Protein AF-A0A2B7GP22-F1 (afdb_monomer)

Radius of gyration: 18.18 Å; Cα contacts (8 Å, |Δi|>4): 235; chains: 1; bounding box: 37×43×52 Å

Mean predicted aligned error: 5.93 Å

Structure (mmCIF, N/CA/C/O backbone):
data_AF-A0A2B7GP22-F1
#
_entry.id   AF-A0A2B7GP22-F1
#
loop_
_atom_site.group_PDB
_atom_site.id
_atom_site.type_symbol
_atom_site.label_atom_id
_atom_site.label_alt_id
_atom_site.label_comp_id
_atom_site.label_asym_id
_atom_site.label_entity_id
_atom_site.label_seq_id
_atom_site.pdbx_PDB_ins_code
_atom_site.Cartn_x
_atom_site.Cartn_y
_atom_site.Cartn_z
_atom_site.occupancy
_atom_site.B_iso_or_equiv
_atom_site.auth_seq_id
_atom_site.auth_comp_id
_atom_site.auth_asym_id
_atom_site.auth_atom_id
_atom_site.pdbx_PDB_model_num
ATOM 1 N N . MET A 1 1 ? -5.262 -21.023 20.502 1.00 32.50 1 MET A N 1
ATOM 2 C CA . MET A 1 1 ? -3.948 -21.281 21.134 1.00 32.50 1 MET A CA 1
ATOM 3 C C . MET A 1 1 ? -2.898 -21.503 20.048 1.00 32.50 1 MET A C 1
ATOM 5 O O . MET A 1 1 ? -2.514 -22.637 19.798 1.00 32.50 1 MET A O 1
ATOM 9 N N . GLU A 1 2 ? -2.447 -20.426 19.395 1.00 38.78 2 GLU A N 1
ATOM 10 C CA . GLU A 1 2 ? -1.157 -20.427 18.692 1.00 38.78 2 GLU A CA 1
ATOM 11 C C . GLU A 1 2 ? -0.076 -20.079 19.721 1.00 38.78 2 GLU A C 1
ATOM 13 O O . GLU A 1 2 ? -0.208 -19.136 20.500 1.00 38.78 2 GLU A O 1
ATOM 18 N N . THR A 1 3 ? 0.947 -20.918 19.775 1.00 40.62 3 THR A N 1
ATOM 19 C CA . THR A 1 3 ? 2.102 -20.864 20.669 1.00 40.62 3 THR A CA 1
ATOM 20 C C . THR A 1 3 ? 2.803 -19.505 20.658 1.00 40.62 3 THR A C 1
ATOM 22 O O . THR A 1 3 ? 3.285 -19.052 19.622 1.00 40.62 3 THR A O 1
ATOM 25 N N . ALA A 1 4 ? 2.945 -18.906 21.842 1.00 54.50 4 ALA A N 1
ATOM 26 C CA . ALA A 1 4 ? 3.971 -17.911 22.120 1.00 54.50 4 ALA A CA 1
ATOM 27 C C . ALA A 1 4 ? 5.356 -18.515 21.819 1.00 54.50 4 ALA A C 1
ATOM 29 O O . ALA A 1 4 ? 5.717 -19.523 22.424 1.00 54.50 4 ALA A O 1
ATOM 30 N N . GLY A 1 5 ? 6.122 -17.936 20.886 1.00 43.75 5 GLY A N 1
ATOM 31 C CA . GLY A 1 5 ? 7.470 -18.448 20.606 1.00 43.75 5 GLY A CA 1
ATOM 32 C C . GLY A 1 5 ? 8.116 -18.040 19.285 1.00 43.75 5 GLY A C 1
ATOM 33 O O . GLY A 1 5 ? 8.615 -18.907 18.587 1.00 43.75 5 GLY A O 1
ATOM 34 N N . GLU A 1 6 ? 8.058 -16.755 18.932 1.00 39.38 6 GLU A N 1
ATOM 35 C CA . GLU A 1 6 ? 9.077 -15.956 18.218 1.00 39.38 6 GLU A CA 1
ATOM 36 C C . GLU A 1 6 ? 8.359 -14.767 17.560 1.00 39.38 6 GLU A C 1
ATOM 38 O O . GLU A 1 6 ? 7.397 -14.976 16.815 1.00 39.38 6 GLU A O 1
ATOM 43 N N . PRO A 1 7 ? 8.783 -13.510 17.796 1.00 52.75 7 PRO A N 1
ATOM 44 C CA . PRO A 1 7 ? 8.255 -12.400 17.020 1.00 52.75 7 PRO A CA 1
ATOM 45 C C . PRO A 1 7 ? 8.548 -12.675 15.542 1.00 52.75 7 PRO A C 1
ATOM 47 O O . PRO A 1 7 ? 9.687 -12.968 15.171 1.00 52.75 7 PRO A O 1
ATOM 50 N N . ALA A 1 8 ? 7.522 -12.595 14.692 1.00 58.38 8 ALA A N 1
ATOM 51 C CA . ALA A 1 8 ? 7.704 -12.634 13.249 1.00 58.38 8 ALA A CA 1
ATOM 52 C C . ALA A 1 8 ? 8.542 -11.411 12.847 1.00 58.38 8 ALA A C 1
ATOM 54 O O . ALA A 1 8 ? 8.014 -10.326 12.627 1.00 58.38 8 ALA A O 1
ATOM 55 N N . LYS A 1 9 ? 9.868 -11.565 12.831 1.00 67.69 9 LYS A N 1
ATOM 56 C CA . LYS A 1 9 ? 10.784 -10.486 12.480 1.00 67.69 9 LYS A CA 1
ATOM 57 C C . LYS A 1 9 ? 10.683 -10.252 10.976 1.00 67.69 9 LYS A C 1
ATOM 59 O O . LYS A 1 9 ? 10.950 -11.169 10.198 1.00 67.69 9 LYS A O 1
ATOM 64 N N . ALA A 1 10 ? 10.273 -9.045 10.595 1.00 75.88 10 ALA A N 1
ATOM 65 C CA . ALA A 1 10 ? 10.324 -8.608 9.212 1.00 75.88 10 ALA A CA 1
ATOM 66 C C . ALA A 1 10 ? 11.776 -8.585 8.716 1.00 75.88 10 ALA A C 1
ATOM 68 O O . ALA A 1 10 ? 12.697 -8.317 9.492 1.00 75.88 10 ALA A O 1
ATOM 69 N N . LEU A 1 11 ? 11.976 -8.858 7.427 1.00 79.69 11 LEU A N 1
ATOM 70 C CA . LEU A 1 11 ? 13.290 -8.707 6.805 1.00 79.69 11 LEU A CA 1
ATOM 71 C C . LEU A 1 11 ? 13.694 -7.234 6.804 1.00 79.69 11 LEU A C 1
ATOM 73 O O . LEU A 1 11 ? 12.898 -6.363 6.416 1.00 79.69 11 LEU A O 1
ATOM 77 N N . ASP A 1 12 ? 14.933 -6.959 7.209 1.00 81.56 12 ASP A N 1
ATOM 78 C CA . ASP A 1 12 ? 15.462 -5.607 7.116 1.00 81.56 12 ASP A CA 1
ATOM 79 C C . ASP A 1 12 ? 15.803 -5.243 5.661 1.00 81.56 12 ASP A C 1
ATOM 81 O O . ASP A 1 12 ? 15.671 -6.038 4.726 1.00 81.56 12 ASP A O 1
ATOM 85 N N . ARG A 1 13 ? 16.182 -3.983 5.433 1.00 82.69 13 ARG A N 1
ATOM 86 C CA . ARG A 1 13 ? 16.449 -3.492 4.076 1.00 82.69 13 ARG A CA 1
ATOM 87 C C . ARG A 1 13 ? 17.606 -4.237 3.402 1.00 82.69 13 ARG A C 1
ATOM 89 O O . ARG A 1 13 ? 17.555 -4.415 2.188 1.00 82.69 13 ARG A O 1
ATOM 96 N N . VAL A 1 14 ? 18.639 -4.618 4.150 1.00 85.69 14 VAL A N 1
ATOM 97 C CA . VAL A 1 14 ? 19.828 -5.281 3.598 1.00 85.69 14 VAL A CA 1
ATOM 98 C C . VAL A 1 14 ? 19.464 -6.697 3.172 1.00 85.69 14 VAL A C 1
ATOM 100 O O . VAL A 1 14 ? 19.739 -7.069 2.031 1.00 85.69 14 VAL A O 1
ATOM 103 N N . ASP A 1 15 ? 18.746 -7.425 4.029 1.00 85.25 15 ASP A N 1
ATOM 104 C CA . ASP A 1 15 ? 18.232 -8.762 3.718 1.00 85.25 15 ASP A CA 1
ATOM 105 C C . ASP A 1 15 ? 17.357 -8.744 2.455 1.00 85.25 15 ASP A C 1
ATOM 107 O O . ASP A 1 15 ? 17.487 -9.594 1.570 1.00 85.25 15 ASP A O 1
ATOM 111 N N . ARG A 1 16 ? 16.479 -7.739 2.332 1.00 86.19 16 ARG A N 1
ATOM 112 C CA . ARG A 1 16 ? 15.613 -7.594 1.154 1.00 86.19 16 ARG A CA 1
ATOM 113 C C . ARG A 1 16 ? 16.385 -7.282 -0.116 1.00 86.19 16 ARG A C 1
ATOM 115 O O . ARG A 1 16 ? 16.051 -7.843 -1.152 1.00 86.19 16 ARG A O 1
ATOM 122 N N . LEU A 1 17 ? 17.391 -6.410 -0.060 1.00 90.25 17 LEU A N 1
ATOM 123 C CA . LEU A 1 17 ? 18.205 -6.094 -1.236 1.00 90.25 17 LEU A CA 1
ATOM 124 C C . LEU A 1 17 ? 18.990 -7.316 -1.723 1.00 90.25 17 LEU A C 1
ATOM 126 O O . LEU A 1 17 ? 19.096 -7.507 -2.932 1.00 90.25 17 LEU A O 1
ATOM 130 N N . ALA A 1 18 ? 19.475 -8.164 -0.811 1.00 88.88 18 ALA A N 1
ATOM 131 C CA . ALA A 1 18 ? 20.116 -9.426 -1.176 1.00 88.88 18 ALA A CA 1
ATOM 132 C C . ALA A 1 18 ? 19.134 -10.366 -1.898 1.00 88.88 18 ALA A C 1
ATOM 134 O O . ALA A 1 18 ? 19.399 -10.796 -3.019 1.00 88.88 18 ALA A O 1
ATOM 135 N N . LEU A 1 19 ? 17.950 -10.599 -1.316 1.00 89.44 19 LEU A N 1
ATOM 136 C CA . LEU A 1 19 ? 16.917 -11.429 -1.948 1.00 89.44 19 LEU A CA 1
ATOM 137 C C . LEU A 1 19 ? 16.423 -10.855 -3.277 1.00 89.44 19 LEU A C 1
ATOM 139 O O . LEU A 1 19 ? 16.115 -11.614 -4.192 1.00 89.44 19 LEU A O 1
ATOM 143 N N . LEU A 1 20 ? 16.325 -9.529 -3.381 1.00 91.25 20 LEU A N 1
ATOM 144 C CA . LEU A 1 20 ? 15.957 -8.844 -4.613 1.00 91.25 20 LEU A CA 1
ATOM 145 C C . LEU A 1 20 ? 17.020 -9.060 -5.693 1.00 91.25 20 LEU A C 1
ATOM 147 O O . LEU A 1 20 ? 16.657 -9.364 -6.825 1.00 91.25 20 LEU A O 1
ATOM 151 N N . GLY A 1 21 ? 18.307 -8.985 -5.345 1.00 90.56 21 GLY A N 1
ATOM 152 C CA . GLY A 1 21 ? 19.405 -9.340 -6.247 1.00 90.56 21 GLY A CA 1
ATOM 153 C C . GLY A 1 21 ? 19.267 -10.766 -6.784 1.00 90.56 21 GLY A C 1
ATOM 154 O O . GLY A 1 21 ? 19.316 -10.973 -7.993 1.00 90.56 21 GLY A O 1
ATOM 155 N N . ASP A 1 22 ? 18.964 -11.730 -5.913 1.00 91.06 22 ASP A N 1
ATOM 156 C CA . ASP A 1 22 ? 18.725 -13.125 -6.313 1.00 91.06 22 ASP A CA 1
ATOM 157 C C . ASP A 1 22 ? 17.448 -13.312 -7.154 1.00 91.06 22 ASP A C 1
ATOM 159 O O . ASP A 1 22 ? 17.278 -14.332 -7.825 1.00 91.06 22 ASP A O 1
ATOM 163 N N . ILE A 1 23 ? 16.451 -12.430 -7.029 1.00 91.94 23 ILE A N 1
ATOM 164 C CA . ILE A 1 23 ? 15.239 -12.466 -7.867 1.00 91.94 23 ILE A CA 1
ATOM 165 C C . ILE A 1 23 ? 15.586 -11.933 -9.254 1.00 91.94 23 ILE A C 1
ATOM 167 O O . ILE A 1 23 ? 15.286 -12.584 -10.251 1.00 91.94 23 ILE A O 1
ATOM 171 N N . LEU A 1 24 ? 16.236 -10.774 -9.302 1.00 93.50 24 LEU A N 1
ATOM 172 C CA . LEU A 1 24 ? 16.529 -10.052 -10.534 1.00 93.50 24 LEU A CA 1
ATOM 173 C C . LEU A 1 24 ? 17.685 -10.667 -11.332 1.00 93.50 24 LEU A C 1
ATOM 175 O O . LEU A 1 24 ? 17.782 -10.420 -12.524 1.00 93.50 24 LEU A O 1
ATOM 179 N N . GLY A 1 25 ? 18.541 -11.478 -10.705 1.00 91.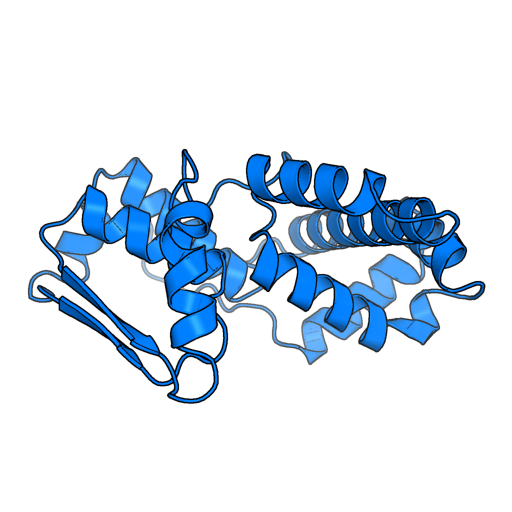00 25 GLY A N 1
ATOM 180 C CA . GLY A 1 25 ? 19.619 -12.205 -11.384 1.00 91.00 25 GLY A CA 1
ATOM 181 C C . GLY A 1 25 ? 19.176 -13.475 -12.122 1.00 91.00 25 GLY A C 1
ATOM 182 O O . GLY A 1 25 ? 20.010 -14.145 -12.725 1.00 91.00 25 GLY A O 1
ATOM 183 N N . GLY A 1 26 ? 17.894 -13.848 -12.051 1.00 89.81 26 GLY A N 1
ATOM 184 C CA . GLY A 1 26 ? 17.332 -14.971 -12.805 1.00 89.81 26 GLY A CA 1
ATOM 185 C C . GLY A 1 26 ? 16.422 -14.509 -13.942 1.00 89.81 26 GLY A C 1
ATOM 186 O O . GLY A 1 26 ? 15.865 -13.417 -13.885 1.00 89.81 26 GLY A O 1
ATOM 187 N N . GLU A 1 27 ? 16.184 -15.370 -14.930 1.00 89.69 27 GLU A N 1
ATOM 188 C CA . GLU A 1 27 ? 15.170 -15.125 -15.966 1.00 89.69 27 GLU A CA 1
ATOM 189 C C . GLU A 1 27 ? 13.772 -15.441 -15.417 1.00 89.69 27 GLU A C 1
ATOM 191 O O . GLU A 1 27 ? 13.455 -16.588 -15.088 1.00 89.69 27 GLU A O 1
ATOM 196 N N . ASN A 1 28 ? 12.956 -14.403 -15.237 1.00 92.50 28 ASN A N 1
ATOM 197 C CA . ASN A 1 28 ? 11.582 -14.489 -14.751 1.00 92.50 28 ASN A CA 1
ATOM 198 C C . ASN A 1 28 ? 10.798 -13.214 -15.100 1.00 92.50 28 ASN A C 1
ATOM 200 O O . ASN A 1 28 ? 11.380 -12.210 -15.501 1.00 92.50 28 ASN A O 1
ATOM 204 N N . GLU A 1 29 ? 9.484 -13.251 -14.860 1.00 92.12 29 GLU A N 1
ATOM 205 C CA . GLU A 1 29 ? 8.546 -12.151 -15.127 1.00 92.12 29 GLU A CA 1
ATOM 206 C C . GLU A 1 29 ? 9.026 -10.795 -14.576 1.00 92.12 29 GLU A C 1
ATOM 208 O O . GLU A 1 29 ? 8.964 -9.792 -15.278 1.00 92.12 29 GLU A O 1
ATOM 213 N N . ALA A 1 30 ? 9.545 -10.744 -13.342 1.00 91.69 30 ALA A N 1
ATOM 214 C CA . ALA A 1 30 ? 10.006 -9.484 -12.759 1.00 91.69 30 ALA A CA 1
ATOM 215 C C . ALA A 1 30 ? 11.211 -8.917 -13.518 1.00 91.69 30 ALA A C 1
ATOM 217 O O . ALA A 1 30 ? 11.244 -7.728 -13.833 1.00 91.69 30 ALA A O 1
ATOM 218 N N . THR A 1 31 ? 12.191 -9.770 -13.817 1.00 92.88 31 THR A N 1
ATOM 219 C CA . THR A 1 31 ? 13.396 -9.383 -14.556 1.00 92.88 31 THR A CA 1
ATOM 220 C C . THR A 1 31 ? 13.045 -8.897 -15.959 1.00 92.88 31 THR A C 1
ATOM 222 O O . THR A 1 31 ? 13.538 -7.856 -16.380 1.00 92.88 31 THR A O 1
ATOM 225 N N . GLU A 1 32 ? 12.154 -9.590 -16.669 1.00 93.50 32 GLU A N 1
ATOM 226 C CA . GLU A 1 32 ? 11.711 -9.187 -18.009 1.00 93.50 32 GLU A CA 1
ATOM 227 C C . GLU A 1 32 ? 11.053 -7.801 -18.000 1.00 93.50 32 GLU A C 1
ATOM 229 O O . GLU A 1 32 ? 11.456 -6.932 -18.773 1.00 93.50 32 GLU A O 1
ATOM 234 N N . ARG A 1 33 ? 10.113 -7.557 -17.077 1.00 93.69 33 ARG A N 1
ATOM 235 C CA . ARG A 1 33 ? 9.422 -6.263 -16.946 1.00 93.69 33 ARG A CA 1
ATOM 236 C C . ARG A 1 33 ? 10.380 -5.124 -16.616 1.00 93.69 33 ARG A C 1
ATOM 238 O O . ARG A 1 33 ? 10.372 -4.091 -17.277 1.00 93.69 33 ARG A O 1
ATOM 245 N N . PHE A 1 34 ? 11.267 -5.316 -15.640 1.00 94.06 34 PHE A N 1
ATOM 246 C CA . PHE A 1 34 ? 12.236 -4.274 -15.295 1.00 94.06 34 PHE A CA 1
ATOM 247 C C . PHE A 1 34 ? 13.284 -4.046 -16.385 1.00 94.06 34 PHE A C 1
ATOM 249 O O . PHE A 1 34 ? 13.774 -2.928 -16.514 1.00 94.06 34 PHE A O 1
ATOM 256 N N . ARG A 1 35 ? 13.613 -5.057 -17.195 1.00 93.94 35 ARG A N 1
ATOM 257 C CA . ARG A 1 35 ? 14.525 -4.905 -18.337 1.00 93.94 35 ARG A CA 1
ATOM 258 C C . ARG A 1 35 ? 13.931 -3.990 -19.411 1.00 93.94 35 ARG A C 1
ATOM 260 O O . ARG A 1 35 ? 14.677 -3.197 -19.982 1.00 93.94 35 ARG A O 1
ATOM 267 N N . LEU A 1 36 ? 12.616 -4.059 -19.641 1.00 91.00 36 LEU A N 1
ATOM 268 C CA . LEU A 1 36 ? 11.903 -3.159 -20.558 1.00 91.00 36 LEU A CA 1
ATOM 269 C C . LEU A 1 36 ? 11.974 -1.701 -20.085 1.00 91.00 36 LEU A C 1
ATOM 271 O O . LEU A 1 36 ? 12.348 -0.831 -20.864 1.00 91.00 36 LEU A O 1
ATOM 275 N N . VAL A 1 37 ? 11.718 -1.458 -18.796 1.00 90.75 37 VAL A N 1
ATOM 276 C CA . VAL A 1 37 ? 11.693 -0.101 -18.216 1.00 90.75 37 VAL A CA 1
ATOM 277 C C . VAL A 1 37 ? 13.095 0.500 -18.062 1.00 90.75 37 VAL A C 1
ATOM 279 O O . VAL A 1 37 ? 13.303 1.690 -18.286 1.00 90.75 37 VAL A O 1
ATOM 282 N N . LEU A 1 38 ? 14.080 -0.300 -17.645 1.00 89.69 38 LEU A N 1
ATOM 283 C CA . LEU A 1 38 ? 15.421 0.195 -17.308 1.00 89.69 38 LEU A CA 1
ATOM 284 C C . LEU A 1 38 ? 16.391 0.187 -18.496 1.00 89.69 38 LEU A C 1
ATOM 286 O O . LEU A 1 38 ? 17.447 0.814 -18.416 1.00 89.69 38 LEU A O 1
ATOM 290 N N . GLY A 1 39 ? 16.081 -0.550 -19.568 1.00 86.88 39 GLY A N 1
ATOM 291 C CA . GLY A 1 39 ? 16.943 -0.679 -20.748 1.00 86.88 39 GLY A CA 1
ATOM 292 C C . GLY A 1 39 ? 18.289 -1.372 -20.483 1.00 86.88 39 GLY A C 1
ATOM 293 O O . GLY A 1 39 ? 19.216 -1.244 -21.282 1.00 86.88 39 GLY A O 1
ATOM 294 N N . GLY A 1 40 ? 18.423 -2.087 -19.362 1.00 89.12 40 GLY A N 1
ATOM 295 C CA . GLY A 1 40 ? 19.667 -2.710 -18.908 1.00 89.12 40 GLY A CA 1
ATOM 296 C C . GLY A 1 40 ? 19.424 -3.888 -17.967 1.00 89.12 40 GLY A C 1
ATOM 297 O O . GLY A 1 40 ? 18.303 -4.377 -17.854 1.00 89.12 40 GLY A O 1
ATOM 298 N N . GLU A 1 41 ? 20.482 -4.353 -17.299 1.00 92.19 41 GLU A N 1
ATOM 299 C CA . GLU A 1 41 ? 20.423 -5.506 -16.394 1.00 92.19 41 GLU A CA 1
ATOM 300 C C . GLU A 1 41 ? 19.744 -5.134 -15.058 1.00 92.19 41 GLU A C 1
ATOM 302 O O . GLU A 1 41 ? 20.353 -4.409 -14.259 1.00 92.19 41 GLU A O 1
ATOM 307 N N . PRO 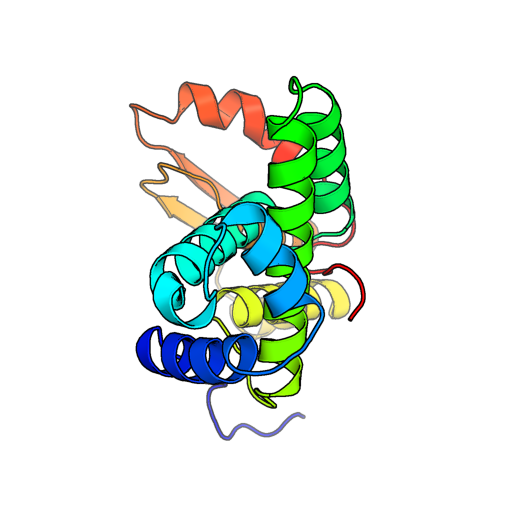A 1 42 ? 18.522 -5.625 -14.757 1.00 92.31 42 PRO A N 1
ATOM 308 C CA . PRO A 1 42 ? 17.763 -5.189 -13.581 1.00 92.31 42 PRO A CA 1
ATOM 309 C C . PRO A 1 42 ? 18.478 -5.435 -12.252 1.00 92.31 42 PRO A C 1
ATOM 311 O O . PRO A 1 42 ? 18.335 -4.640 -11.319 1.00 92.31 42 PRO A O 1
ATOM 314 N N . ALA A 1 43 ? 19.295 -6.491 -12.160 1.00 90.88 43 ALA A N 1
ATOM 315 C CA . ALA A 1 43 ? 20.069 -6.801 -10.958 1.00 90.88 43 ALA A CA 1
ATOM 316 C C . ALA A 1 43 ? 21.028 -5.663 -10.546 1.00 90.88 43 ALA A C 1
ATOM 318 O O . ALA A 1 43 ? 21.324 -5.504 -9.360 1.00 90.88 43 ALA A O 1
ATOM 319 N N . GLN A 1 44 ? 21.465 -4.820 -11.491 1.00 91.81 44 GLN A N 1
ATOM 320 C CA . GLN A 1 44 ? 22.312 -3.650 -11.217 1.00 91.81 44 GLN A CA 1
ATOM 321 C C . GLN A 1 44 ? 21.519 -2.450 -10.668 1.00 91.81 44 GLN A C 1
ATOM 323 O O . GLN A 1 44 ? 22.100 -1.516 -10.115 1.00 91.81 44 GLN A O 1
ATOM 328 N N . SER A 1 45 ? 20.188 -2.483 -10.765 1.00 92.44 45 SER A N 1
ATOM 329 C CA . SER A 1 45 ? 19.277 -1.402 -10.369 1.00 92.44 45 SER A CA 1
ATOM 330 C C . SER A 1 45 ? 18.423 -1.747 -9.145 1.00 92.44 45 SER A C 1
ATOM 332 O O . SER A 1 45 ? 17.418 -1.084 -8.882 1.00 92.44 45 SER A O 1
ATOM 334 N N . GLY A 1 46 ? 18.831 -2.737 -8.341 1.00 91.25 46 GLY A N 1
ATOM 335 C CA . GLY A 1 46 ? 18.055 -3.227 -7.193 1.00 91.25 46 GLY A CA 1
ATOM 336 C C . GLY A 1 46 ? 17.621 -2.141 -6.195 1.00 91.25 46 GLY A C 1
ATOM 337 O O . GLY A 1 46 ? 16.522 -2.208 -5.655 1.00 91.25 46 GLY A O 1
ATOM 338 N N . THR A 1 47 ? 18.423 -1.088 -5.991 1.00 90.62 47 THR A N 1
ATOM 339 C CA . THR A 1 47 ? 18.026 0.036 -5.116 1.00 90.62 47 THR A CA 1
ATOM 340 C C . THR A 1 47 ? 16.843 0.826 -5.679 1.00 90.62 47 THR A C 1
ATOM 342 O O . THR A 1 47 ? 15.931 1.159 -4.924 1.00 90.62 47 THR A O 1
ATOM 345 N N . ALA A 1 48 ? 16.845 1.113 -6.984 1.00 91.94 48 ALA A N 1
ATOM 346 C CA . ALA A 1 48 ? 15.756 1.836 -7.638 1.00 91.94 48 ALA A CA 1
ATOM 347 C C . ALA A 1 48 ? 14.474 0.991 -7.659 1.00 91.94 48 ALA A C 1
ATOM 349 O O . ALA A 1 48 ? 13.394 1.498 -7.370 1.00 91.94 48 ALA A O 1
ATOM 350 N N . ILE A 1 49 ? 14.611 -0.316 -7.896 1.00 94.06 49 ILE A N 1
ATOM 351 C CA . ILE A 1 49 ? 13.491 -1.263 -7.877 1.00 94.06 49 ILE A CA 1
ATOM 352 C C . ILE A 1 49 ? 12.889 -1.392 -6.468 1.00 94.06 49 ILE A C 1
ATOM 354 O O . ILE A 1 49 ? 11.672 -1.324 -6.318 1.00 94.06 49 ILE A O 1
ATOM 358 N N . GLU A 1 50 ? 13.703 -1.504 -5.410 1.00 91.75 50 GLU A N 1
ATOM 359 C CA . GLU A 1 50 ? 13.197 -1.519 -4.024 1.00 91.75 50 GLU A CA 1
ATOM 360 C C . GLU A 1 50 ? 12.514 -0.196 -3.647 1.00 91.75 50 GLU A C 1
ATOM 362 O O . GLU A 1 50 ? 11.543 -0.194 -2.886 1.00 91.75 50 GLU A O 1
ATOM 367 N N . GLN A 1 51 ? 12.996 0.934 -4.173 1.00 92.25 51 GLN A N 1
ATOM 368 C CA . GLN A 1 51 ? 12.343 2.224 -3.976 1.00 92.25 51 GLN A CA 1
ATOM 369 C C . GLN A 1 51 ? 10.972 2.265 -4.663 1.00 92.25 51 GLN A C 1
ATOM 371 O O . GLN A 1 51 ? 9.984 2.557 -3.989 1.00 92.25 51 GLN A O 1
ATOM 376 N N . ALA A 1 52 ? 10.894 1.906 -5.949 1.00 92.62 52 ALA A N 1
ATOM 377 C CA . ALA A 1 52 ? 9.633 1.832 -6.689 1.00 92.62 52 ALA A CA 1
ATOM 378 C C . ALA A 1 52 ? 8.636 0.886 -6.001 1.00 92.62 52 ALA A C 1
ATOM 380 O O . ALA A 1 52 ? 7.478 1.246 -5.775 1.00 92.62 52 ALA A O 1
ATOM 381 N N . ARG A 1 53 ? 9.116 -0.280 -5.545 1.00 92.50 53 ARG A N 1
ATOM 382 C CA . ARG A 1 53 ? 8.329 -1.228 -4.752 1.00 92.50 53 ARG A CA 1
ATOM 383 C C . ARG A 1 53 ? 7.749 -0.584 -3.500 1.00 92.50 53 ARG A C 1
ATOM 385 O O . ARG A 1 53 ? 6.560 -0.730 -3.225 1.00 92.50 53 ARG A O 1
ATOM 392 N N . ARG A 1 54 ? 8.561 0.150 -2.736 1.00 91.31 54 ARG A N 1
ATOM 393 C CA . ARG A 1 54 ? 8.107 0.821 -1.511 1.00 91.31 54 ARG A CA 1
ATOM 394 C C . ARG A 1 54 ? 7.086 1.921 -1.795 1.00 91.31 54 ARG A C 1
ATOM 396 O O . ARG A 1 54 ? 6.134 2.060 -1.033 1.00 91.31 54 ARG A O 1
ATOM 403 N N . GLU A 1 55 ? 7.270 2.698 -2.854 1.00 92.94 55 GLU A N 1
ATOM 404 C CA . GLU A 1 55 ? 6.330 3.757 -3.244 1.00 92.94 55 GLU A CA 1
ATOM 405 C C . GLU A 1 55 ? 4.975 3.176 -3.675 1.00 92.94 55 GLU A C 1
ATOM 407 O O . GLU A 1 55 ? 3.921 3.652 -3.234 1.00 92.94 55 GLU A O 1
ATOM 412 N N . LEU A 1 56 ? 4.993 2.079 -4.437 1.00 93.06 56 LEU A N 1
ATOM 413 C CA . LEU A 1 56 ? 3.789 1.331 -4.797 1.00 93.06 56 LEU A CA 1
ATOM 414 C C . LEU A 1 56 ? 3.126 0.681 -3.579 1.00 93.06 56 LEU A C 1
ATOM 416 O O . LEU A 1 56 ? 1.902 0.744 -3.456 1.00 93.06 56 LEU A O 1
ATOM 420 N N . GLU A 1 57 ? 3.893 0.123 -2.641 1.00 92.56 57 GLU A N 1
ATOM 421 C CA . GLU A 1 57 ? 3.368 -0.416 -1.379 1.00 92.56 57 GLU A CA 1
ATOM 422 C C . GLU A 1 57 ? 2.695 0.676 -0.535 1.00 92.56 57 GLU A C 1
ATOM 424 O O . GLU A 1 57 ? 1.583 0.478 -0.045 1.00 92.56 57 GLU A O 1
ATOM 429 N N . VAL A 1 58 ? 3.328 1.845 -0.392 1.00 92.19 58 VAL A N 1
ATOM 430 C CA . VAL A 1 58 ? 2.766 2.988 0.349 1.00 92.19 58 VAL A CA 1
ATOM 431 C C . VAL A 1 58 ? 1.461 3.465 -0.282 1.00 92.19 58 VAL A C 1
ATOM 433 O O . VAL A 1 58 ? 0.525 3.790 0.445 1.00 92.19 58 VAL A O 1
ATOM 436 N N . THR A 1 59 ? 1.385 3.488 -1.611 1.00 90.88 59 THR A N 1
ATOM 437 C CA . THR A 1 59 ? 0.229 4.025 -2.343 1.00 90.88 59 THR A CA 1
ATOM 438 C C . THR A 1 59 ? -0.921 3.026 -2.429 1.00 90.88 59 THR A C 1
ATOM 440 O O . THR A 1 59 ? -2.085 3.394 -2.282 1.00 90.88 59 THR A O 1
ATOM 443 N N . THR A 1 60 ? -0.616 1.752 -2.667 1.00 92.31 60 THR A N 1
ATOM 444 C CA . THR A 1 60 ? -1.633 0.750 -3.012 1.00 92.31 60 THR A CA 1
ATOM 445 C C . THR A 1 60 ? -1.854 -0.289 -1.925 1.00 92.31 60 THR A C 1
ATOM 447 O O . THR A 1 60 ? -2.893 -0.947 -1.925 1.00 92.31 60 THR A O 1
ATOM 450 N N . ASN A 1 61 ? -0.894 -0.488 -1.018 1.00 93.12 61 ASN A N 1
ATOM 451 C CA . ASN A 1 61 ? -0.815 -1.665 -0.145 1.00 93.12 61 ASN A CA 1
ATOM 452 C C . ASN A 1 61 ? -0.944 -3.003 -0.910 1.00 93.12 61 ASN A C 1
ATOM 454 O O . ASN A 1 61 ? -1.302 -4.026 -0.331 1.00 93.12 61 ASN A O 1
ATOM 458 N N . TYR A 1 62 ? -0.723 -2.978 -2.229 1.00 92.81 62 TYR A N 1
ATOM 459 C CA . TYR A 1 62 ? -1.065 -4.042 -3.172 1.00 92.81 62 TYR A CA 1
ATOM 460 C C . TYR A 1 62 ? -2.534 -4.482 -3.131 1.00 92.81 62 TYR A C 1
ATOM 462 O O . TYR A 1 62 ? -2.854 -5.591 -3.551 1.00 92.81 62 TYR A O 1
ATOM 470 N N . HIS A 1 63 ? -3.440 -3.637 -2.636 1.00 93.38 63 HIS A N 1
ATOM 471 C CA . HIS A 1 63 ? -4.864 -3.933 -2.599 1.00 93.38 63 HIS A CA 1
ATOM 472 C C . HIS A 1 63 ? -5.438 -3.969 -4.026 1.00 93.38 63 HIS A C 1
ATOM 474 O O . HIS A 1 63 ? -5.185 -3.026 -4.782 1.00 93.38 63 HIS A O 1
ATOM 480 N N . PRO A 1 64 ? -6.251 -4.979 -4.408 1.00 92.88 64 PRO A N 1
ATOM 481 C CA . PRO A 1 64 ? -6.750 -5.126 -5.777 1.00 92.88 64 PRO A CA 1
ATOM 482 C C . PRO A 1 64 ? -7.403 -3.869 -6.359 1.00 92.88 64 PRO A C 1
ATOM 484 O O . PRO A 1 64 ? -7.123 -3.502 -7.497 1.00 92.88 64 PRO A O 1
ATOM 487 N N . ASP A 1 65 ? -8.232 -3.179 -5.576 1.00 92.19 65 ASP A N 1
ATOM 488 C CA . ASP A 1 65 ? -8.914 -1.974 -6.057 1.00 92.19 65 ASP A CA 1
ATOM 489 C C . ASP A 1 65 ? -7.973 -0.768 -6.176 1.00 92.19 65 ASP A C 1
ATOM 491 O O . ASP A 1 65 ? -8.108 0.008 -7.117 1.00 92.19 65 ASP A O 1
ATOM 495 N N . ARG A 1 66 ? -6.963 -0.639 -5.300 1.00 92.62 66 ARG A N 1
ATOM 496 C CA . ARG A 1 66 ? -5.965 0.441 -5.410 1.00 92.62 66 ARG A CA 1
ATOM 497 C C . ARG A 1 66 ? -5.001 0.194 -6.571 1.00 92.62 66 ARG A C 1
ATOM 499 O O . ARG A 1 66 ? -4.622 1.138 -7.252 1.00 92.62 66 ARG A O 1
ATOM 506 N N . VAL A 1 67 ? -4.648 -1.066 -6.829 1.00 94.44 67 VAL A N 1
ATOM 507 C CA . VAL A 1 67 ? -3.866 -1.465 -8.010 1.00 94.44 67 VAL A CA 1
ATOM 508 C C . VAL A 1 67 ? -4.653 -1.189 -9.294 1.00 94.44 67 VAL A C 1
ATOM 510 O O . VAL A 1 67 ? -4.105 -0.621 -10.233 1.00 94.44 67 VAL A O 1
ATOM 513 N N . ARG A 1 68 ? -5.956 -1.507 -9.329 1.00 92.88 68 ARG A N 1
ATOM 514 C CA . ARG A 1 68 ? -6.822 -1.167 -10.471 1.00 92.88 68 ARG A CA 1
ATOM 515 C C . ARG A 1 68 ? -6.917 0.345 -10.681 1.00 92.88 68 ARG A C 1
ATOM 517 O O . ARG A 1 68 ? -6.781 0.799 -11.810 1.00 92.88 68 ARG A O 1
ATOM 524 N N . ALA A 1 69 ? -7.114 1.112 -9.609 1.00 91.50 69 ALA A N 1
ATOM 525 C CA . ALA A 1 69 ? -7.166 2.570 -9.676 1.00 91.50 69 ALA A CA 1
ATOM 526 C C . ALA A 1 69 ? -5.838 3.175 -10.160 1.00 91.50 69 ALA A C 1
ATOM 528 O O . ALA A 1 69 ? -5.847 4.129 -10.931 1.00 91.50 69 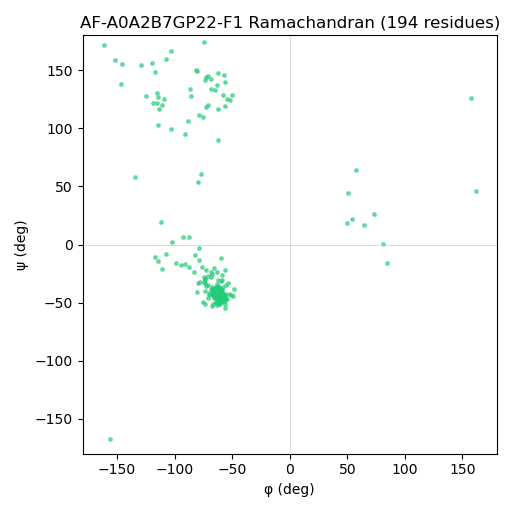ALA A O 1
ATOM 529 N N . PHE A 1 70 ? -4.698 2.599 -9.757 1.00 92.69 70 PHE A N 1
ATOM 530 C CA . PHE A 1 70 ? -3.390 2.998 -10.275 1.00 92.69 70 PHE A CA 1
ATOM 531 C C . PHE A 1 70 ? -3.301 2.776 -11.788 1.00 92.69 70 PHE A C 1
ATOM 533 O O . PHE A 1 70 ? -2.956 3.710 -12.506 1.00 92.69 70 PHE A O 1
ATOM 540 N N . ARG A 1 71 ? -3.677 1.588 -12.284 1.00 94.25 71 ARG A N 1
ATOM 541 C CA . ARG A 1 71 ? -3.690 1.301 -13.731 1.00 94.25 71 ARG A CA 1
ATOM 542 C C . ARG A 1 71 ? -4.562 2.286 -14.505 1.00 94.25 71 ARG A C 1
ATOM 544 O O . ARG A 1 71 ? -4.096 2.886 -15.460 1.00 94.25 71 ARG A O 1
ATOM 551 N N . GLN A 1 72 ? -5.777 2.543 -14.025 1.00 93.44 72 GLN A N 1
ATOM 552 C CA . GLN A 1 72 ? -6.687 3.515 -14.646 1.00 93.44 72 GLN A CA 1
ATOM 553 C C . GLN A 1 72 ? -6.110 4.936 -14.678 1.00 93.44 72 GLN A C 1
ATOM 555 O O . GLN A 1 72 ? -6.311 5.667 -15.643 1.00 93.44 72 GLN A O 1
ATOM 560 N N . ALA A 1 73 ? -5.393 5.348 -13.628 1.00 91.81 73 ALA A N 1
ATOM 561 C CA . ALA A 1 73 ? -4.733 6.648 -13.614 1.00 91.81 73 ALA A CA 1
ATOM 562 C C . ALA A 1 73 ? -3.605 6.716 -14.657 1.00 91.81 73 ALA A C 1
ATOM 564 O O . ALA A 1 73 ? -3.453 7.731 -15.336 1.00 91.81 73 ALA A O 1
ATOM 565 N N . VAL A 1 74 ? -2.847 5.630 -14.806 1.00 93.75 74 VAL A N 1
ATOM 566 C CA . VAL A 1 74 ? -1.730 5.519 -15.751 1.00 93.75 74 VAL A CA 1
ATOM 567 C C . VAL A 1 74 ? -2.196 5.440 -17.207 1.00 93.75 74 VAL A C 1
ATOM 569 O O . VAL A 1 74 ? -1.565 6.057 -18.056 1.00 93.75 74 VAL A O 1
ATOM 572 N N . GLU A 1 75 ? -3.330 4.795 -17.500 1.00 92.31 75 GLU A N 1
ATOM 573 C CA . GLU A 1 75 ? -3.932 4.738 -18.849 1.00 92.31 75 GLU A CA 1
ATOM 574 C C . GLU A 1 75 ? -4.215 6.128 -19.450 1.00 92.31 75 GLU A C 1
ATOM 576 O O . GLU A 1 75 ? -4.329 6.280 -20.664 1.00 92.31 75 GLU A O 1
ATOM 581 N N . SER A 1 76 ? -4.339 7.161 -18.610 1.00 90.94 76 SER A N 1
ATOM 582 C CA . SER A 1 76 ? -4.532 8.544 -19.062 1.00 90.94 76 SER A CA 1
ATOM 583 C C . SER A 1 76 ? -3.233 9.266 -19.450 1.00 90.94 76 SER A C 1
ATOM 585 O O . SER A 1 76 ? -3.285 10.378 -19.983 1.00 90.94 76 SER A O 1
ATOM 587 N N . ALA A 1 77 ? -2.070 8.667 -19.174 1.00 93.69 77 ALA A N 1
ATOM 588 C CA . ALA A 1 77 ? -0.769 9.237 -19.491 1.00 93.69 77 ALA A CA 1
ATOM 589 C C . ALA A 1 77 ? -0.400 9.016 -20.972 1.00 93.69 77 ALA A C 1
ATOM 591 O O . ALA A 1 77 ? -0.799 8.024 -21.577 1.00 93.69 77 ALA A O 1
ATOM 592 N N . PRO A 1 78 ? 0.371 9.928 -21.591 1.00 94.25 78 PRO A N 1
ATOM 593 C CA . PRO A 1 78 ? 0.833 9.742 -22.959 1.00 94.25 78 PRO A CA 1
ATOM 594 C C . PRO A 1 78 ? 1.943 8.689 -23.039 1.00 94.25 78 PRO A C 1
ATOM 596 O O . PRO A 1 78 ? 2.860 8.674 -22.218 1.00 94.25 78 PRO A O 1
ATOM 599 N N . SER A 1 79 ? 1.917 7.882 -24.096 1.00 92.44 79 SER A N 1
ATOM 600 C CA . SER A 1 79 ? 2.991 6.935 -24.408 1.00 92.44 79 SER A CA 1
ATOM 601 C C . SER A 1 79 ? 4.362 7.619 -24.545 1.00 92.44 79 SER A C 1
ATOM 603 O O . SER A 1 79 ? 4.434 8.718 -25.110 1.00 92.44 79 SER A O 1
ATOM 605 N N . PRO A 1 80 ? 5.457 7.009 -24.037 1.00 91.88 80 PRO A N 1
ATOM 606 C CA . PRO A 1 80 ? 5.543 5.662 -23.443 1.00 91.88 80 PRO A CA 1
ATOM 607 C C . PRO A 1 80 ? 5.250 5.581 -21.933 1.00 91.88 80 PRO A C 1
ATOM 609 O O . PRO A 1 80 ? 5.426 4.521 -21.345 1.00 91.88 80 PRO A O 1
ATOM 612 N N . ILE A 1 81 ? 4.811 6.670 -21.289 1.00 92.81 81 ILE A N 1
ATOM 613 C CA . ILE A 1 81 ? 4.670 6.730 -19.822 1.00 92.81 81 ILE A CA 1
ATOM 614 C C . ILE A 1 81 ? 3.641 5.718 -19.307 1.00 92.81 81 ILE A C 1
ATOM 616 O O . ILE A 1 81 ? 3.838 5.140 -18.243 1.00 92.81 81 ILE A O 1
ATOM 620 N N . ASP A 1 82 ? 2.552 5.516 -20.046 1.00 93.31 82 ASP A N 1
ATOM 621 C CA . ASP A 1 82 ? 1.517 4.533 -19.726 1.00 93.31 82 ASP A CA 1
ATOM 622 C C . ASP A 1 82 ? 2.076 3.103 -19.695 1.00 93.31 82 ASP A C 1
ATOM 624 O O . ASP A 1 82 ? 1.920 2.395 -18.699 1.00 93.31 82 ASP A O 1
ATOM 628 N N . VAL A 1 83 ? 2.790 2.715 -20.755 1.00 93.69 83 VAL A N 1
ATOM 629 C CA . VAL A 1 83 ? 3.410 1.394 -20.909 1.00 93.69 83 VAL A CA 1
ATOM 630 C C . VAL A 1 83 ? 4.486 1.171 -19.847 1.00 93.69 83 VAL A C 1
ATOM 632 O O . VAL A 1 83 ? 4.446 0.164 -19.142 1.00 93.69 83 VAL A O 1
ATOM 635 N N . ASP A 1 84 ? 5.397 2.132 -19.671 1.00 94.06 84 ASP A N 1
ATOM 636 C CA . ASP A 1 84 ? 6.495 2.021 -18.704 1.00 94.06 84 ASP A CA 1
ATOM 637 C C . ASP A 1 84 ? 5.972 1.904 -17.265 1.00 94.06 84 ASP A C 1
ATOM 639 O O . ASP A 1 84 ? 6.523 1.161 -16.450 1.00 94.06 84 ASP A O 1
ATOM 643 N N . ALA A 1 85 ? 4.903 2.630 -16.924 1.00 93.69 85 ALA A N 1
ATOM 644 C CA . ALA A 1 85 ? 4.318 2.581 -15.590 1.00 93.69 85 ALA A CA 1
ATOM 645 C C . ALA A 1 85 ? 3.517 1.293 -15.332 1.00 93.69 85 ALA A C 1
ATOM 647 O O . ALA A 1 85 ? 3.517 0.819 -14.190 1.00 93.69 85 ALA A O 1
ATOM 648 N N . ASP A 1 86 ? 2.879 0.701 -16.349 1.00 93.62 86 ASP A N 1
ATOM 649 C CA . ASP A 1 86 ? 2.254 -0.623 -16.216 1.00 93.62 86 ASP A CA 1
ATOM 650 C C . ASP A 1 86 ? 3.319 -1.724 -16.075 1.00 93.62 86 ASP A C 1
ATOM 652 O O . ASP A 1 86 ? 3.219 -2.558 -15.173 1.00 93.62 86 ASP A O 1
ATOM 656 N N . ASP A 1 87 ? 4.411 -1.663 -16.848 1.00 94.12 87 ASP A N 1
ATOM 657 C CA . ASP A 1 87 ? 5.550 -2.579 -16.697 1.00 94.12 87 ASP A CA 1
ATOM 658 C C . ASP A 1 87 ? 6.229 -2.433 -15.323 1.00 94.12 87 ASP A C 1
ATOM 660 O O . ASP A 1 87 ? 6.567 -3.436 -14.683 1.00 94.12 87 ASP A O 1
ATOM 664 N N . LEU A 1 88 ? 6.383 -1.203 -14.814 1.00 94.25 88 LEU A N 1
ATOM 665 C CA . LEU A 1 88 ? 6.899 -0.944 -13.465 1.00 94.25 88 LEU A CA 1
ATOM 666 C C . LEU A 1 88 ? 5.989 -1.559 -12.390 1.00 94.25 88 LEU A C 1
ATOM 668 O O . LEU A 1 88 ? 6.482 -2.170 -11.432 1.00 94.25 88 LEU A O 1
ATOM 672 N N . LEU A 1 89 ? 4.669 -1.401 -12.529 1.00 94.88 89 LEU A N 1
ATOM 673 C CA . LEU A 1 89 ? 3.686 -1.979 -11.616 1.00 94.88 89 LEU A CA 1
ATOM 674 C C . LEU A 1 89 ? 3.747 -3.510 -11.648 1.00 94.88 89 LEU A C 1
ATOM 676 O O . LEU A 1 89 ? 3.883 -4.131 -10.592 1.00 94.88 89 LEU A O 1
ATOM 680 N N . ASP A 1 90 ? 3.681 -4.116 -12.831 1.00 94.75 90 ASP A N 1
ATOM 681 C CA . ASP A 1 90 ? 3.708 -5.569 -13.011 1.00 94.75 90 ASP A CA 1
ATOM 682 C C . ASP A 1 90 ? 5.018 -6.177 -12.495 1.00 94.75 90 ASP A C 1
ATOM 684 O O . ASP A 1 90 ? 4.994 -7.141 -11.721 1.00 94.75 90 ASP A O 1
ATOM 688 N N . GLY A 1 91 ? 6.159 -5.570 -12.836 1.00 94.38 91 GLY A N 1
ATOM 689 C CA . GLY A 1 91 ? 7.473 -5.975 -12.336 1.00 94.38 91 GLY A CA 1
ATOM 690 C C . GLY A 1 91 ? 7.547 -5.908 -10.810 1.00 94.38 91 GLY A C 1
ATOM 691 O O . GLY A 1 91 ? 8.009 -6.845 -10.153 1.00 94.38 91 GLY A O 1
ATOM 692 N N . THR A 1 92 ? 7.003 -4.845 -10.217 1.00 93.81 92 THR A N 1
ATOM 693 C CA . THR A 1 92 ? 6.932 -4.688 -8.759 1.00 93.81 92 THR A CA 1
ATOM 694 C C . THR A 1 92 ? 6.050 -5.752 -8.104 1.00 93.81 92 THR A C 1
ATOM 696 O O . THR A 1 92 ? 6.443 -6.351 -7.099 1.00 93.81 92 THR A O 1
ATOM 699 N N . LEU A 1 93 ? 4.868 -6.022 -8.665 1.00 93.56 93 LEU A N 1
ATOM 700 C CA . LEU A 1 93 ? 3.967 -7.067 -8.173 1.00 93.56 93 LEU A CA 1
ATOM 701 C C . LEU A 1 93 ? 4.607 -8.457 -8.296 1.00 93.56 93 LEU A C 1
ATOM 703 O O . LEU A 1 93 ? 4.422 -9.305 -7.420 1.00 93.56 93 LEU A O 1
ATOM 707 N N . ALA A 1 94 ? 5.373 -8.709 -9.360 1.00 93.38 94 ALA A N 1
ATOM 708 C CA . ALA A 1 94 ? 6.132 -9.943 -9.544 1.00 93.38 94 ALA A CA 1
ATOM 709 C C . ALA A 1 94 ? 7.245 -10.103 -8.494 1.00 93.38 94 ALA A C 1
ATOM 711 O O . ALA A 1 94 ? 7.358 -11.175 -7.889 1.00 93.38 94 ALA A O 1
ATOM 712 N N . VAL A 1 95 ? 8.002 -9.037 -8.205 1.00 91.56 95 VAL A N 1
ATOM 713 C CA . VAL A 1 95 ? 8.993 -9.014 -7.113 1.00 91.56 95 VAL A CA 1
ATOM 714 C C . VAL A 1 95 ? 8.334 -9.299 -5.771 1.00 91.56 95 VAL A C 1
ATOM 716 O O . VAL A 1 95 ? 8.801 -10.167 -5.038 1.00 91.56 95 VAL A O 1
ATOM 719 N N . GLU A 1 96 ? 7.238 -8.615 -5.445 1.00 89.44 96 GLU A N 1
ATOM 720 C CA . GLU A 1 96 ? 6.539 -8.795 -4.170 1.00 89.44 96 GLU A CA 1
ATOM 721 C C . GLU A 1 96 ? 6.039 -10.243 -4.005 1.00 89.44 96 GLU A C 1
ATOM 723 O O . GLU A 1 96 ? 6.240 -10.855 -2.951 1.00 89.44 96 GLU A O 1
ATOM 728 N N . ARG A 1 97 ? 5.470 -10.846 -5.063 1.00 88.88 97 ARG A N 1
ATOM 729 C CA . ARG A 1 97 ? 5.101 -12.275 -5.083 1.00 88.88 97 ARG A CA 1
ATOM 730 C C . ARG A 1 97 ? 6.316 -13.180 -4.856 1.00 88.88 97 ARG A C 1
ATOM 732 O O . ARG A 1 97 ? 6.241 -14.136 -4.082 1.00 88.88 97 ARG A O 1
ATOM 739 N N . ALA A 1 98 ? 7.439 -12.903 -5.517 1.00 89.56 98 ALA A N 1
ATOM 740 C CA . ALA A 1 98 ? 8.657 -13.700 -5.389 1.00 89.56 98 ALA A CA 1
ATOM 741 C C . ALA A 1 98 ? 9.285 -13.595 -3.990 1.00 89.56 98 ALA A C 1
ATOM 743 O O . ALA A 1 98 ? 9.646 -14.626 -3.415 1.00 89.56 98 ALA A O 1
ATOM 744 N N . LEU A 1 99 ? 9.349 -12.390 -3.414 1.00 87.38 99 LEU A N 1
ATOM 745 C CA . LEU A 1 99 ? 9.823 -12.155 -2.049 1.00 87.38 99 LEU A CA 1
ATOM 746 C C . LEU A 1 99 ? 8.993 -12.962 -1.050 1.00 87.38 99 LEU A C 1
ATOM 748 O O . LEU A 1 99 ? 9.565 -13.728 -0.281 1.00 87.38 99 LEU A O 1
ATOM 752 N N . ARG A 1 100 ? 7.658 -12.898 -1.140 1.00 83.25 100 ARG A N 1
ATOM 753 C CA . ARG A 1 100 ? 6.740 -13.671 -0.281 1.00 83.25 100 ARG A CA 1
ATOM 754 C C . ARG A 1 100 ? 6.940 -15.178 -0.373 1.00 83.25 100 ARG A C 1
ATOM 756 O O . ARG A 1 100 ? 6.857 -15.861 0.640 1.00 83.25 100 ARG A O 1
ATOM 763 N N . ARG A 1 101 ? 7.201 -15.714 -1.570 1.00 85.06 101 ARG A N 1
ATOM 764 C CA . ARG A 1 101 ? 7.463 -17.155 -1.744 1.00 85.06 101 ARG A CA 1
ATOM 765 C C . ARG A 1 101 ? 8.783 -17.586 -1.103 1.00 85.06 101 ARG A C 1
ATOM 767 O O . ARG A 1 101 ? 8.864 -18.689 -0.567 1.00 85.06 101 ARG A O 1
ATOM 774 N N . ARG A 1 102 ? 9.814 -16.738 -1.167 1.00 81.88 102 ARG A N 1
ATOM 775 C CA . ARG A 1 102 ? 11.151 -17.026 -0.614 1.00 81.88 102 ARG A CA 1
ATOM 776 C C . ARG A 1 102 ? 11.205 -16.804 0.897 1.00 81.88 102 ARG A C 1
ATOM 778 O O . ARG A 1 102 ? 11.876 -17.551 1.607 1.00 81.88 102 ARG A O 1
ATOM 785 N N . SER A 1 103 ? 10.451 -15.838 1.410 1.00 70.44 103 SER A N 1
ATOM 786 C CA . SER A 1 103 ? 10.304 -15.601 2.838 1.00 70.44 103 SER A CA 1
ATOM 787 C C . SER A 1 103 ? 9.107 -16.397 3.380 1.00 70.44 103 SER A C 1
ATOM 789 O O . SER A 1 103 ? 7.978 -15.923 3.390 1.00 70.44 103 SER A O 1
ATOM 791 N N . LYS A 1 104 ? 9.338 -17.598 3.931 1.00 63.44 104 LYS A N 1
ATOM 792 C CA . LYS A 1 104 ? 8.322 -18.281 4.774 1.00 63.44 104 LYS A CA 1
ATOM 793 C C . LYS A 1 104 ? 7.929 -17.455 6.020 1.00 63.44 104 LYS A C 1
ATOM 795 O O . LYS A 1 104 ? 6.977 -17.796 6.715 1.00 63.44 104 LYS A O 1
ATOM 800 N N . LYS A 1 105 ? 8.692 -16.393 6.312 1.00 60.56 105 LYS A N 1
ATOM 801 C CA . LYS A 1 105 ? 8.449 -15.353 7.318 1.00 60.56 105 LYS A CA 1
ATOM 802 C C . LYS A 1 105 ? 7.951 -14.071 6.642 1.00 60.56 105 LYS A C 1
ATOM 804 O O . LYS A 1 105 ? 8.030 -13.915 5.431 1.00 60.56 105 LYS A O 1
ATOM 809 N N . VAL A 1 106 ? 7.438 -13.150 7.441 1.00 64.94 106 VAL A N 1
ATOM 810 C CA . VAL A 1 106 ? 6.874 -11.886 6.975 1.00 64.94 106 VAL A CA 1
ATOM 811 C C . VAL A 1 106 ? 7.954 -11.036 6.265 1.00 64.94 106 VAL A C 1
ATOM 813 O O . VAL A 1 106 ? 8.930 -10.667 6.913 1.00 64.94 106 VAL A O 1
ATOM 816 N N . PRO A 1 107 ? 7.840 -10.729 4.953 1.00 69.94 107 PRO A N 1
ATOM 817 C CA . PRO A 1 107 ? 8.918 -10.089 4.186 1.00 69.94 107 PRO A CA 1
ATOM 818 C C . PRO A 1 107 ? 9.132 -8.611 4.524 1.00 69.94 107 PRO A C 1
ATOM 820 O O . PRO A 1 107 ? 10.201 -8.072 4.252 1.00 69.94 107 PRO A O 1
ATOM 823 N N . SER A 1 108 ? 8.129 -7.930 5.081 1.00 79.69 108 SER A N 1
ATOM 824 C CA . SER A 1 108 ? 8.194 -6.498 5.377 1.00 79.69 108 SER A CA 1
ATOM 825 C C . SER A 1 108 ? 7.308 -6.123 6.563 1.00 79.69 108 SER A C 1
ATOM 827 O O . SER A 1 108 ? 6.330 -6.810 6.859 1.00 79.69 108 SER A O 1
ATOM 829 N N . ASP A 1 109 ? 7.594 -4.981 7.192 1.00 85.56 109 ASP A N 1
ATOM 830 C CA . ASP A 1 109 ? 6.701 -4.385 8.197 1.00 85.56 109 ASP A CA 1
ATOM 831 C C . ASP A 1 109 ? 5.288 -4.171 7.633 1.00 85.56 109 ASP A C 1
ATOM 833 O O . ASP A 1 109 ? 4.296 -4.378 8.325 1.00 85.56 109 ASP A O 1
ATOM 837 N N . GLY A 1 110 ? 5.184 -3.835 6.341 1.00 88.69 110 GLY A N 1
ATOM 838 C CA . GLY A 1 110 ? 3.904 -3.725 5.644 1.00 88.69 110 GLY A CA 1
ATOM 839 C C . GLY A 1 110 ? 3.115 -5.034 5.653 1.00 88.69 110 GLY A C 1
ATOM 840 O O . GLY A 1 110 ? 1.903 -5.013 5.853 1.00 88.69 110 GLY A O 1
ATOM 841 N N . GLU A 1 111 ? 3.776 -6.188 5.510 1.00 87.12 111 GLU A N 1
ATOM 842 C CA . GLU A 1 111 ? 3.091 -7.478 5.607 1.00 87.12 111 GLU A CA 1
ATOM 843 C C . GLU A 1 111 ? 2.714 -7.848 7.046 1.00 87.12 111 GLU A C 1
ATOM 845 O O . GLU A 1 111 ? 1.672 -8.476 7.239 1.00 87.12 111 GLU A O 1
A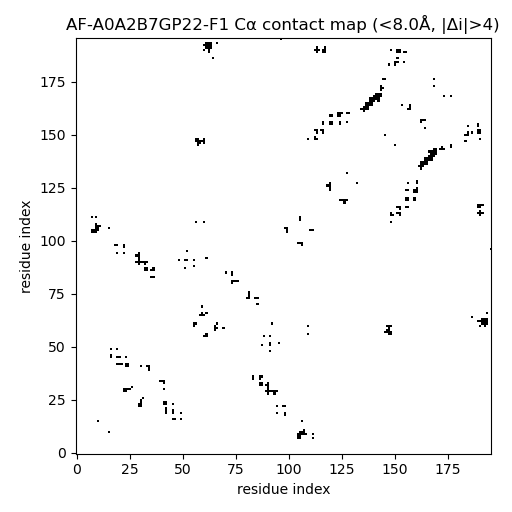TOM 850 N N . LEU A 1 112 ? 3.477 -7.410 8.057 1.00 89.00 112 LEU A N 1
ATOM 851 C CA . LEU A 1 112 ? 3.061 -7.556 9.459 1.00 89.00 112 LEU A CA 1
ATOM 852 C C . LEU A 1 112 ? 1.764 -6.789 9.704 1.00 89.00 112 LEU A C 1
ATOM 854 O O . LEU A 1 112 ? 0.814 -7.346 10.253 1.00 89.00 112 LEU A O 1
ATOM 858 N N . VAL A 1 113 ? 1.709 -5.542 9.232 1.00 92.62 113 VAL A N 1
ATOM 859 C CA . VAL A 1 113 ? 0.518 -4.697 9.341 1.00 92.62 113 VAL A CA 1
ATOM 860 C C . VAL A 1 113 ? -0.654 -5.321 8.588 1.00 92.62 113 VAL A C 1
ATOM 862 O O . VAL A 1 113 ? -1.712 -5.484 9.179 1.00 92.62 113 VAL A O 1
ATOM 865 N N . ARG A 1 114 ? -0.472 -5.776 7.339 1.00 91.94 114 ARG A N 1
ATOM 866 C CA . ARG A 1 114 ? -1.537 -6.459 6.577 1.00 91.94 114 ARG A CA 1
ATOM 867 C C . ARG A 1 114 ? -2.054 -7.710 7.287 1.00 91.94 114 ARG A C 1
ATOM 869 O O . ARG A 1 114 ? -3.261 -7.942 7.305 1.00 91.94 114 ARG A O 1
ATOM 876 N N . ARG A 1 115 ? -1.169 -8.517 7.884 1.00 91.25 115 ARG A N 1
ATOM 877 C CA . ARG A 1 115 ? -1.574 -9.683 8.682 1.00 91.25 115 ARG A CA 1
ATOM 878 C C . ARG A 1 115 ? -2.378 -9.258 9.910 1.00 91.25 115 ARG A C 1
ATOM 880 O O . ARG A 1 115 ? -3.417 -9.858 10.158 1.00 91.25 115 ARG A O 1
ATOM 887 N N . ALA A 1 116 ? -1.933 -8.234 10.638 1.00 93.50 116 ALA A N 1
ATOM 888 C CA . ALA A 1 116 ? -2.665 -7.694 11.782 1.00 93.50 116 ALA A CA 1
ATOM 889 C C . ALA A 1 116 ? -4.052 -7.174 11.370 1.00 93.50 116 ALA A C 1
ATOM 891 O O . ALA A 1 116 ? -5.041 -7.542 11.991 1.00 93.50 116 ALA A O 1
ATOM 892 N N . THR A 1 117 ? -4.147 -6.415 10.273 1.00 95.50 117 THR A N 1
ATOM 893 C CA . THR A 1 117 ? -5.419 -5.943 9.707 1.00 95.50 117 THR A CA 1
ATOM 894 C C . THR A 1 117 ? -6.384 -7.095 9.430 1.00 95.50 117 THR A C 1
ATOM 896 O O . THR A 1 117 ? -7.552 -7.021 9.816 1.00 95.50 117 THR A O 1
ATOM 899 N N . ARG A 1 118 ? -5.906 -8.175 8.792 1.00 94.56 118 ARG A N 1
ATOM 900 C CA . ARG A 1 118 ? -6.730 -9.365 8.528 1.00 94.56 118 ARG A CA 1
ATOM 901 C C . ARG A 1 118 ? -7.172 -10.038 9.822 1.00 94.56 118 ARG A C 1
ATOM 903 O O . ARG A 1 118 ? -8.354 -10.279 9.976 1.00 94.56 118 ARG A O 1
ATOM 910 N N . ILE A 1 119 ? -6.271 -10.234 10.787 1.00 95.56 119 ILE A N 1
ATOM 911 C CA . ILE A 1 119 ? -6.612 -10.813 12.099 1.00 95.56 119 ILE A CA 1
ATOM 912 C C . ILE A 1 119 ? -7.706 -9.995 12.802 1.00 95.56 119 ILE A C 1
ATOM 914 O O . ILE A 1 119 ? -8.683 -10.568 13.277 1.00 95.56 119 ILE A O 1
ATOM 918 N N . VAL A 1 120 ? -7.581 -8.666 12.845 1.00 96.38 120 VAL A N 1
ATOM 919 C CA . VAL A 1 120 ? -8.611 -7.788 13.431 1.00 96.38 120 VAL A CA 1
ATOM 920 C C . VAL A 1 120 ? -9.941 -7.944 12.691 1.00 96.38 120 VAL A C 1
ATOM 922 O O . VAL A 1 120 ? -10.983 -8.082 13.321 1.00 96.38 120 VAL A O 1
ATOM 925 N N . THR A 1 121 ? -9.909 -7.981 11.359 1.00 95.00 121 THR A N 1
ATOM 926 C CA . THR A 1 121 ? -11.111 -8.127 10.524 1.00 95.00 121 THR A CA 1
ATOM 927 C C . THR A 1 121 ? -11.789 -9.491 10.703 1.00 95.00 121 THR A C 1
ATOM 929 O O . THR A 1 121 ? -13.013 -9.553 10.837 1.00 95.00 121 THR A O 1
ATOM 932 N N . ASP A 1 122 ? -11.004 -10.569 10.722 1.00 95.69 122 ASP A N 1
ATOM 933 C CA . ASP A 1 122 ? -11.462 -11.962 10.781 1.00 95.69 122 ASP A CA 1
ATOM 934 C C . ASP A 1 122 ? -11.993 -12.335 12.171 1.00 95.69 122 ASP A C 1
ATOM 936 O O . ASP A 1 122 ? -12.881 -13.176 12.295 1.00 95.69 122 ASP A O 1
ATOM 940 N N . THR A 1 123 ? -11.463 -11.700 13.220 1.00 96.81 123 THR A N 1
ATOM 941 C CA . THR A 1 123 ? -11.910 -11.887 14.612 1.00 96.81 123 THR A CA 1
ATOM 942 C C . THR A 1 123 ? -12.969 -10.881 15.054 1.00 96.81 123 THR A C 1
ATOM 944 O O . THR A 1 123 ? -13.314 -10.849 16.231 1.00 96.81 123 THR A O 1
ATOM 947 N N . ASP A 1 124 ? -13.464 -10.052 14.132 1.00 95.75 124 ASP A N 1
ATOM 948 C CA . ASP A 1 124 ? -14.422 -8.985 14.426 1.00 95.75 124 ASP A CA 1
ATOM 949 C C . ASP A 1 124 ? -13.980 -8.083 15.592 1.00 95.75 124 ASP A C 1
ATOM 951 O O . ASP A 1 124 ? -14.736 -7.781 16.506 1.00 95.75 124 ASP A O 1
ATOM 955 N N . GLY A 1 125 ? -12.701 -7.699 15.590 1.00 95.94 125 GLY A N 1
ATOM 956 C CA . GLY A 1 125 ? -12.112 -6.835 16.612 1.00 95.94 125 GLY A CA 1
ATOM 957 C C . GLY A 1 125 ? -11.639 -7.551 17.879 1.00 95.94 125 GLY A C 1
ATOM 958 O O . GLY A 1 125 ? -10.808 -6.992 18.593 1.00 95.94 125 GLY A O 1
ATOM 959 N N . ALA A 1 126 ? -12.056 -8.796 18.142 1.00 96.88 126 ALA A N 1
ATOM 960 C CA . ALA A 1 126 ? -11.715 -9.494 19.387 1.00 96.88 126 ALA A CA 1
ATOM 961 C C . ALA A 1 126 ? -10.198 -9.587 19.625 1.00 96.88 126 ALA A C 1
ATOM 963 O O . ALA A 1 126 ? -9.724 -9.296 20.720 1.00 96.88 126 ALA A O 1
ATOM 964 N N . ALA A 1 127 ? -9.410 -9.884 18.584 1.00 96.06 127 ALA A N 1
ATOM 965 C CA . ALA A 1 127 ? -7.953 -9.947 18.711 1.00 96.06 127 ALA A CA 1
ATOM 966 C C . ALA A 1 127 ? -7.313 -8.605 19.110 1.00 96.06 127 ALA A C 1
ATOM 968 O O . ALA A 1 127 ? -6.270 -8.599 19.763 1.00 96.06 127 ALA A O 1
ATOM 969 N N . TRP A 1 128 ? -7.908 -7.475 18.712 1.00 96.31 128 TRP A N 1
ATOM 970 C CA . TRP A 1 128 ? -7.444 -6.155 19.135 1.00 96.31 128 TRP A CA 1
ATOM 971 C C . TRP A 1 128 ? -7.814 -5.896 20.593 1.00 96.31 128 TRP A C 1
ATOM 973 O O . TRP A 1 128 ? -6.938 -5.552 21.383 1.00 96.31 128 TRP A O 1
ATOM 983 N N . THR A 1 129 ? -9.082 -6.097 20.955 1.00 95.94 129 THR A N 1
ATOM 984 C CA . THR A 1 129 ? -9.593 -5.857 22.313 1.00 95.94 129 THR A CA 1
ATOM 985 C C . THR A 1 129 ? -8.878 -6.717 23.353 1.00 95.94 129 THR A C 1
ATOM 987 O O . THR A 1 129 ? -8.515 -6.214 24.412 1.00 95.94 129 THR A O 1
ATOM 990 N N . ASP A 1 130 ? -8.587 -7.980 23.038 1.00 96.62 130 ASP A N 1
ATOM 991 C CA . ASP A 1 130 ? -7.843 -8.873 23.931 1.00 96.62 130 ASP A CA 1
ATOM 992 C C . ASP A 1 130 ? -6.389 -8.415 24.129 1.00 96.62 130 ASP A C 1
ATOM 994 O O . ASP A 1 130 ? -5.844 -8.497 25.231 1.00 96.62 130 ASP A O 1
ATOM 998 N N . ALA A 1 131 ? -5.744 -7.930 23.062 1.00 96.00 131 ALA A N 1
ATOM 999 C CA . ALA A 1 131 ? -4.354 -7.478 23.107 1.00 96.00 131 ALA A CA 1
ATOM 1000 C C . ALA A 1 131 ? -4.198 -6.085 23.739 1.00 96.00 131 ALA A C 1
ATOM 1002 O O . ALA A 1 131 ? -3.183 -5.805 24.383 1.00 96.00 131 ALA A O 1
ATOM 1003 N N . TYR A 1 132 ? -5.192 -5.214 23.556 1.00 95.62 132 TYR A N 1
ATOM 1004 C CA . TYR A 1 132 ? -5.161 -3.801 23.928 1.00 95.62 132 TYR A CA 1
ATOM 1005 C C . TYR A 1 132 ? -6.451 -3.360 24.645 1.00 95.62 132 TYR A C 1
ATOM 1007 O O . TYR A 1 132 ? -7.093 -2.399 24.217 1.00 95.62 132 TYR A O 1
ATOM 1015 N N . PRO A 1 133 ? -6.823 -3.992 25.774 1.00 94.56 133 PRO A N 1
ATOM 1016 C CA . PRO A 1 133 ? -8.145 -3.821 26.389 1.00 94.56 133 PRO A CA 1
ATOM 1017 C C . PRO A 1 133 ? -8.421 -2.413 26.929 1.00 94.56 133 PRO A C 1
ATOM 1019 O O . PRO A 1 133 ? -9.570 -2.052 27.140 1.00 94.56 133 PRO A O 1
ATOM 1022 N N . ALA A 1 134 ? -7.373 -1.624 27.178 1.00 95.38 134 ALA A N 1
ATOM 1023 C CA . ALA A 1 134 ? -7.477 -0.258 27.694 1.00 95.38 134 ALA A CA 1
ATOM 1024 C C . ALA A 1 134 ? -7.269 0.821 26.615 1.00 95.38 134 ALA A C 1
ATOM 1026 O O . ALA A 1 134 ? -7.206 2.008 26.935 1.00 95.38 134 ALA A O 1
ATOM 1027 N N . VAL A 1 135 ? -7.068 0.433 25.351 1.00 95.94 135 VAL A N 1
ATOM 1028 C CA . VAL A 1 135 ? -6.824 1.395 24.271 1.00 95.94 135 VAL A CA 1
ATOM 1029 C C . VAL A 1 135 ? -8.153 1.835 23.683 1.00 95.94 135 VAL A C 1
ATOM 1031 O O . VAL A 1 135 ? -8.766 1.105 22.919 1.00 95.94 135 VAL A O 1
ATOM 1034 N N . GLU A 1 136 ? -8.543 3.066 23.994 1.00 95.62 136 GLU A N 1
ATOM 1035 C CA . GLU A 1 136 ? -9.751 3.715 23.459 1.00 95.62 136 GLU A CA 1
ATOM 1036 C C . GLU A 1 136 ? -9.434 4.654 22.283 1.00 95.62 136 GLU A C 1
ATOM 1038 O O . GLU A 1 136 ? -10.319 5.083 21.546 1.00 95.62 136 GLU A O 1
ATOM 1043 N N . ARG A 1 137 ? -8.156 5.017 22.099 1.00 96.62 137 ARG A N 1
ATOM 1044 C CA . ARG A 1 137 ? -7.744 6.019 21.112 1.00 96.62 137 ARG A CA 1
ATOM 1045 C C . ARG A 1 137 ? -6.385 5.726 20.494 1.00 96.62 137 ARG A C 1
ATOM 1047 O O . ARG A 1 137 ? -5.419 5.430 21.195 1.00 96.62 137 ARG A O 1
ATOM 1054 N N . ILE A 1 138 ? -6.290 5.934 19.185 1.00 95.19 138 ILE A N 1
ATOM 1055 C CA . ILE A 1 138 ? -5.046 5.942 18.416 1.00 95.19 138 ILE A CA 1
ATOM 1056 C C . ILE A 1 138 ? -4.821 7.351 17.868 1.00 95.19 138 ILE A C 1
ATOM 1058 O O . ILE A 1 138 ? -5.677 7.912 17.189 1.00 95.19 138 ILE A O 1
ATOM 1062 N N . ALA A 1 139 ? -3.648 7.923 18.130 1.00 95.06 139 ALA A N 1
ATOM 1063 C CA . ALA A 1 139 ? -3.226 9.194 17.552 1.00 95.06 139 ALA A CA 1
ATOM 1064 C C . ALA A 1 139 ? -2.007 8.974 16.653 1.00 95.06 139 ALA A C 1
ATOM 1066 O O . ALA A 1 139 ? -0.965 8.512 17.118 1.00 95.06 139 ALA A O 1
ATOM 1067 N N . VAL A 1 140 ? -2.117 9.339 15.374 1.00 91.81 140 VAL A N 1
ATOM 1068 C CA . VAL A 1 140 ? -0.994 9.306 14.431 1.00 91.81 140 VAL A CA 1
ATOM 1069 C C . VAL A 1 140 ? -0.607 10.729 14.072 1.00 91.81 140 VAL A C 1
ATOM 1071 O O . VAL A 1 140 ? -1.417 11.491 13.549 1.00 91.81 140 VAL A O 1
ATOM 1074 N N . VAL A 1 141 ? 0.637 11.099 14.368 1.00 92.44 141 VAL A N 1
ATOM 1075 C CA . VAL A 1 141 ? 1.099 12.490 14.314 1.00 92.44 141 VAL A CA 1
ATOM 1076 C C . VAL A 1 141 ? 2.193 12.711 13.279 1.00 92.44 141 VAL A C 1
ATO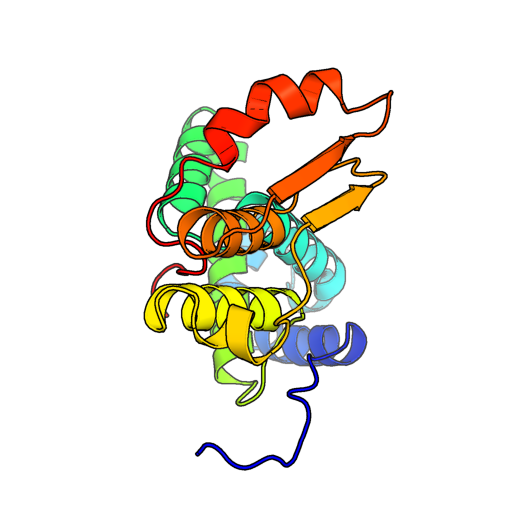M 1078 O O . VAL A 1 141 ? 3.027 11.845 13.027 1.00 92.44 141 VAL A O 1
ATOM 1081 N N . GLY A 1 142 ? 2.220 13.913 12.701 1.00 87.56 142 GLY A N 1
ATOM 1082 C CA . GLY A 1 142 ? 3.310 14.362 11.838 1.00 87.56 142 GLY A CA 1
ATOM 1083 C C . GLY A 1 142 ? 3.324 13.706 10.457 1.00 87.56 142 GLY A C 1
ATOM 1084 O O . GLY A 1 142 ? 4.392 13.632 9.839 1.00 87.56 142 GLY A O 1
ATOM 1085 N N . LEU A 1 143 ? 2.165 13.260 9.968 1.00 85.69 143 LEU A N 1
ATOM 1086 C CA . LEU A 1 143 ? 2.028 12.607 8.669 1.00 85.69 143 LEU A CA 1
ATOM 1087 C C . LEU A 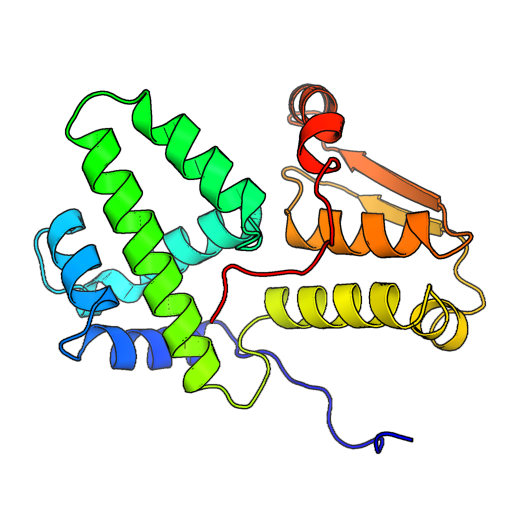1 143 ? 2.212 13.610 7.520 1.00 85.69 143 LEU A C 1
ATOM 1089 O O . LEU A 1 143 ? 1.467 14.586 7.398 1.00 85.69 143 LEU A O 1
ATOM 1093 N N . SER A 1 144 ? 3.215 13.350 6.678 1.00 86.50 144 SER A N 1
ATOM 1094 C CA . SER A 1 144 ? 3.396 14.016 5.374 1.00 86.50 144 SER A CA 1
ATOM 1095 C C . SER A 1 144 ? 2.775 13.226 4.221 1.00 86.50 144 SER A C 1
ATOM 1097 O O . SER A 1 144 ? 2.566 13.763 3.140 1.00 86.50 144 SER A O 1
ATOM 1099 N N . THR A 1 145 ? 2.500 11.948 4.462 1.00 86.44 145 THR A N 1
ATOM 1100 C CA . THR A 1 145 ? 1.819 10.999 3.585 1.00 86.44 145 THR A CA 1
ATOM 1101 C C . THR A 1 145 ? 1.010 10.063 4.475 1.00 86.44 145 THR A C 1
ATOM 1103 O O . THR A 1 145 ? 1.342 9.892 5.652 1.00 86.44 145 THR A O 1
ATOM 1106 N N . VAL A 1 146 ? -0.046 9.457 3.935 1.00 87.81 146 VAL A N 1
ATOM 1107 C CA . VAL A 1 146 ? -0.814 8.438 4.655 1.00 87.81 146 VAL A CA 1
ATOM 1108 C C . VAL A 1 146 ? -0.651 7.103 3.928 1.00 87.81 146 VAL A C 1
ATOM 1110 O O . VAL A 1 146 ? -1.251 6.921 2.870 1.00 87.81 146 VAL A O 1
ATOM 1113 N N . PRO A 1 147 ? 0.184 6.181 4.444 1.00 91.19 147 PRO A N 1
ATOM 1114 C CA . PRO A 1 147 ? 0.375 4.882 3.816 1.00 91.19 147 PRO A CA 1
ATOM 1115 C C . PRO A 1 147 ? -0.919 4.071 3.796 1.00 91.19 147 PRO A C 1
ATOM 1117 O O . PRO A 1 147 ? -1.604 3.965 4.812 1.00 91.19 147 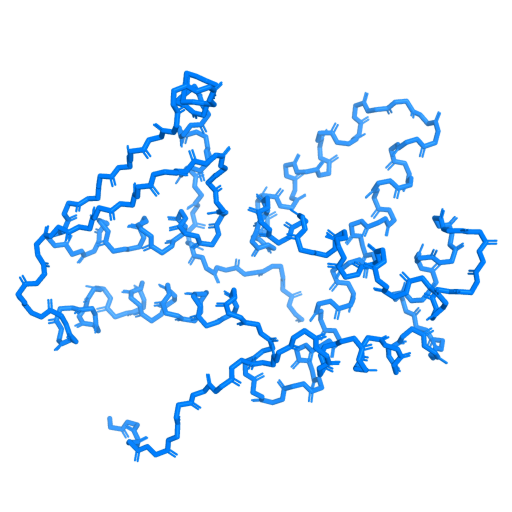PRO A O 1
ATOM 1120 N N . ALA A 1 148 ? -1.205 3.422 2.672 1.00 92.62 148 ALA A N 1
ATOM 1121 C CA . ALA A 1 148 ? -2.374 2.565 2.503 1.00 92.62 148 ALA A CA 1
ATOM 1122 C C . ALA A 1 148 ? -2.417 1.402 3.521 1.00 92.62 148 ALA A C 1
ATOM 1124 O O . ALA A 1 148 ? -3.494 1.003 3.952 1.00 92.62 148 ALA A O 1
ATOM 1125 N N . THR A 1 149 ? -1.259 0.906 3.977 1.00 92.56 149 THR A N 1
ATOM 1126 C CA . THR A 1 149 ? -1.156 -0.069 5.083 1.00 92.56 149 THR A CA 1
ATOM 1127 C C . THR A 1 149 ? -1.736 0.459 6.394 1.00 92.56 149 THR A C 1
ATOM 1129 O O . THR A 1 149 ? -2.457 -0.256 7.086 1.00 92.56 149 THR A O 1
ATOM 1132 N N . LEU A 1 150 ? -1.413 1.708 6.744 1.00 92.31 150 LEU A N 1
ATOM 1133 C CA . LEU A 1 150 ? -1.892 2.350 7.964 1.00 92.31 150 LEU A CA 1
ATOM 1134 C C . LEU A 1 150 ? -3.397 2.596 7.880 1.00 92.31 150 LEU A C 1
ATOM 1136 O O . LEU A 1 150 ? -4.106 2.341 8.847 1.00 92.31 150 LEU A O 1
ATOM 1140 N N . VAL A 1 151 ? -3.871 3.057 6.721 1.00 92.25 151 VAL A N 1
ATOM 1141 C CA . VAL A 1 151 ? -5.300 3.262 6.456 1.00 92.25 151 VAL A CA 1
ATOM 1142 C C . VAL A 1 151 ? -6.064 1.970 6.680 1.00 92.25 151 VAL A C 1
ATOM 1144 O O . VAL A 1 151 ? -7.022 1.954 7.440 1.00 92.25 151 VAL A O 1
ATOM 1147 N N . ASP A 1 152 ? -5.602 0.877 6.076 1.00 94.19 152 ASP A N 1
ATOM 1148 C CA . ASP A 1 152 ? -6.251 -0.425 6.184 1.00 94.19 152 ASP A CA 1
ATOM 1149 C C . ASP A 1 152 ? -6.341 -0.903 7.639 1.00 94.19 152 ASP A C 1
ATOM 1151 O O . ASP A 1 152 ? -7.398 -1.362 8.073 1.00 94.19 152 ASP A O 1
ATOM 1155 N N . LEU A 1 153 ? -5.257 -0.772 8.412 1.00 94.62 153 LEU A N 1
ATOM 1156 C CA . LEU A 1 153 ? -5.257 -1.128 9.832 1.00 94.62 153 LEU A CA 1
ATOM 1157 C C . LEU A 1 153 ? -6.213 -0.252 10.648 1.00 94.62 153 LEU A C 1
ATOM 1159 O O . LEU A 1 153 ? -7.011 -0.792 11.408 1.00 94.62 153 LEU A O 1
ATOM 1163 N N . LEU A 1 154 ? -6.141 1.074 10.497 1.00 94.00 154 LEU A N 1
ATOM 1164 C CA . LEU A 1 154 ? -7.006 1.990 11.239 1.00 94.00 154 LEU A CA 1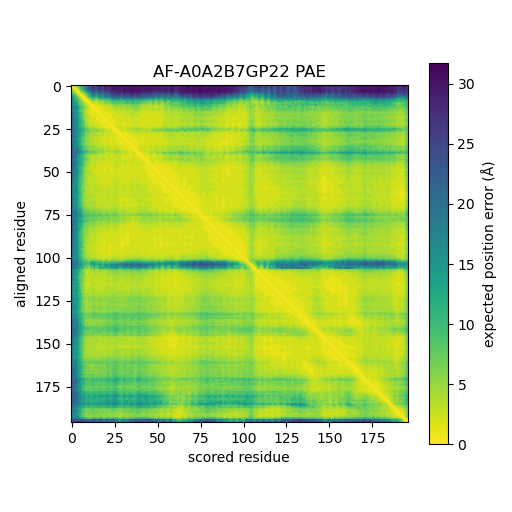
ATOM 1165 C C . LEU A 1 154 ? -8.473 1.739 10.902 1.00 94.00 154 LEU A C 1
ATOM 1167 O O . LEU A 1 154 ? -9.268 1.603 11.820 1.00 94.00 154 LEU A O 1
ATOM 1171 N N . THR A 1 155 ? -8.811 1.581 9.622 1.00 91.88 155 THR A N 1
ATOM 1172 C CA . THR A 1 155 ? -10.169 1.248 9.180 1.00 91.88 155 THR A CA 1
ATOM 1173 C C . THR A 1 155 ? -10.658 -0.058 9.803 1.00 91.88 155 THR A C 1
ATOM 1175 O O . THR A 1 155 ? -11.777 -0.104 10.308 1.00 91.88 155 THR A O 1
ATOM 1178 N N . ALA A 1 156 ? -9.838 -1.116 9.819 1.00 94.06 156 ALA A N 1
ATOM 1179 C CA . ALA A 1 156 ? -10.219 -2.379 10.452 1.00 94.06 156 ALA A CA 1
ATOM 1180 C C . ALA A 1 156 ? -10.468 -2.222 11.961 1.00 94.06 156 ALA A C 1
ATOM 1182 O O . ALA A 1 156 ? -11.451 -2.751 12.472 1.00 94.06 156 ALA A O 1
ATOM 1183 N N . VAL A 1 157 ? -9.617 -1.470 12.663 1.00 94.75 157 VAL A N 1
ATOM 1184 C CA . VAL A 1 157 ? -9.767 -1.230 14.105 1.00 94.75 157 VAL A CA 1
ATOM 1185 C C . VAL A 1 157 ? -11.003 -0.377 14.393 1.00 94.75 157 VAL A C 1
ATOM 1187 O O . VAL A 1 157 ? -11.858 -0.807 15.156 1.00 94.75 157 VAL A O 1
ATOM 1190 N N . THR A 1 158 ? -11.159 0.784 13.754 1.00 93.38 158 THR A N 1
ATOM 1191 C CA . THR A 1 158 ? -12.259 1.722 14.048 1.00 93.38 158 THR A CA 1
ATOM 1192 C C . THR A 1 158 ? -13.633 1.199 13.636 1.00 93.38 158 THR A C 1
ATOM 1194 O O . THR A 1 158 ? -14.641 1.664 14.153 1.00 93.38 158 THR A O 1
ATOM 1197 N N . LEU A 1 159 ? -13.706 0.271 12.672 1.00 92.56 159 LEU A N 1
ATOM 1198 C CA . LEU A 1 159 ? -14.979 -0.335 12.265 1.00 92.56 159 LEU A CA 1
ATOM 1199 C C . LEU A 1 159 ? -15.410 -1.497 13.162 1.00 92.56 159 LEU A C 1
ATOM 1201 O O . LEU A 1 159 ? -16.591 -1.832 13.163 1.00 92.56 159 LEU A O 1
ATOM 1205 N N . ARG A 1 160 ? -14.472 -2.154 13.854 1.00 94.31 160 ARG A N 1
ATOM 1206 C CA . ARG A 1 160 ? -14.732 -3.394 14.610 1.00 94.31 160 ARG A CA 1
ATOM 1207 C C . ARG A 1 160 ? -14.511 -3.256 16.115 1.00 94.31 160 ARG A C 1
ATOM 1209 O O . ARG A 1 160 ? -14.863 -4.154 16.865 1.00 94.31 160 ARG A O 1
ATOM 1216 N N . CYS A 1 161 ? -13.916 -2.153 16.552 1.00 93.62 161 CYS A N 1
ATOM 1217 C CA . CYS A 1 161 ? -13.593 -1.879 17.946 1.00 93.62 161 CYS A CA 1
ATOM 1218 C C . CYS A 1 161 ? -14.113 -0.491 18.332 1.00 93.62 161 CYS A C 1
ATOM 1220 O O . CYS A 1 161 ? -14.189 0.407 17.492 1.00 93.62 161 CYS A O 1
ATOM 1222 N N . GLU A 1 162 ? -14.387 -0.283 19.620 1.00 94.12 162 GLU A N 1
ATOM 1223 C CA . GLU A 1 162 ? -14.718 1.030 20.191 1.00 94.12 162 GLU A CA 1
ATOM 1224 C C . GLU A 1 162 ? -13.450 1.885 20.370 1.00 94.12 162 GLU A C 1
ATOM 1226 O O . GLU A 1 162 ? -13.059 2.246 21.476 1.00 94.12 162 GLU A O 1
ATOM 1231 N N . VAL A 1 163 ? -12.757 2.158 19.262 1.00 95.88 163 VAL A N 1
ATOM 1232 C CA . VAL A 1 163 ? -11.496 2.907 19.243 1.00 95.88 163 VAL A CA 1
ATOM 1233 C C . VAL A 1 163 ? -11.609 4.093 18.302 1.00 95.88 163 VAL A C 1
ATOM 1235 O O . VAL A 1 163 ? -11.925 3.942 17.123 1.00 95.88 163 VAL A O 1
ATOM 1238 N N . GLU A 1 164 ? -11.272 5.277 18.801 1.00 95.06 164 GLU A N 1
ATOM 1239 C CA . GLU A 1 164 ? -11.187 6.494 17.996 1.00 95.06 164 GLU A CA 1
ATOM 1240 C C . GLU A 1 164 ? -9.803 6.627 17.344 1.00 95.06 164 GLU A C 1
ATOM 1242 O O . GLU A 1 164 ? -8.773 6.499 18.009 1.00 95.06 164 GLU A O 1
ATOM 1247 N N . ALA A 1 165 ? -9.749 6.953 16.050 1.00 92.25 165 ALA A N 1
ATOM 1248 C CA . ALA A 1 165 ? -8.498 7.262 15.357 1.00 92.25 165 ALA A CA 1
ATOM 1249 C C . ALA A 1 165 ? -8.402 8.757 15.019 1.00 92.25 165 ALA A C 1
ATOM 1251 O O . ALA A 1 165 ? -9.254 9.307 14.324 1.00 92.25 165 ALA A O 1
ATOM 1252 N N . HIS A 1 166 ? -7.322 9.405 15.458 1.00 92.38 166 HIS A N 1
ATOM 1253 C CA . HIS A 1 166 ? -7.015 10.804 15.158 1.00 92.38 166 HIS A CA 1
ATOM 1254 C C . HIS A 1 166 ? -5.747 10.908 14.316 1.00 92.38 166 HIS A C 1
ATOM 1256 O O . HIS A 1 166 ? -4.697 10.365 14.669 1.00 92.38 166 HIS A O 1
ATOM 1262 N N . LEU A 1 167 ? -5.829 11.659 13.220 1.00 90.19 167 LEU A N 1
ATOM 1263 C CA . LEU A 1 167 ? -4.718 11.891 12.302 1.00 90.19 167 LEU A CA 1
ATOM 1264 C C . LEU A 1 167 ? -4.312 13.359 12.363 1.00 90.19 167 LEU A C 1
ATOM 1266 O O . LEU A 1 167 ? -5.080 14.242 11.993 1.00 90.19 167 LEU A O 1
ATOM 1270 N N . PHE A 1 168 ? -3.088 13.622 12.806 1.00 91.38 168 PHE A N 1
ATOM 1271 C CA . PHE A 1 168 ? -2.521 14.964 12.857 1.00 91.38 168 PHE A CA 1
ATOM 1272 C C . PHE A 1 168 ? -1.543 15.137 11.699 1.00 91.38 168 PHE A C 1
ATOM 1274 O O . PHE A 1 168 ? -0.391 14.688 11.736 1.00 91.38 168 PHE A O 1
ATOM 1281 N N . LEU A 1 169 ? -2.033 15.783 10.647 1.00 90.81 169 LEU A N 1
ATOM 1282 C CA . LEU A 1 169 ? -1.299 16.003 9.409 1.00 90.81 169 LEU A CA 1
ATOM 1283 C C . LEU A 1 169 ? -0.347 17.197 9.543 1.00 90.81 169 LEU A C 1
ATOM 1285 O O . LEU A 1 169 ? -0.607 18.151 10.282 1.00 90.81 169 LEU A O 1
ATOM 1289 N N . ARG A 1 170 ? 0.777 17.174 8.819 1.00 92.12 170 ARG A N 1
ATOM 1290 C CA . ARG A 1 170 ? 1.697 18.322 8.818 1.00 92.12 170 ARG A CA 1
ATOM 1291 C C . ARG A 1 170 ? 1.069 19.517 8.118 1.00 92.12 170 ARG A C 1
ATOM 1293 O O . ARG A 1 170 ? 0.499 19.369 7.048 1.00 92.12 170 ARG A O 1
ATOM 1300 N N . ARG A 1 171 ? 1.308 20.726 8.633 1.00 90.38 171 ARG A N 1
ATOM 1301 C CA . ARG A 1 171 ? 0.790 21.986 8.063 1.00 90.38 171 ARG A CA 1
ATOM 1302 C C . ARG A 1 171 ? 1.002 22.132 6.547 1.00 90.38 171 ARG A C 1
ATOM 1304 O O . ARG A 1 171 ? 0.130 22.660 5.873 1.00 90.38 171 ARG A O 1
ATOM 1311 N N . GLY A 1 172 ? 2.149 21.688 6.024 1.00 89.25 172 GLY A N 1
ATOM 1312 C CA . GLY A 1 172 ? 2.481 21.824 4.600 1.00 89.25 172 GLY A CA 1
ATOM 1313 C C . GLY A 1 172 ? 1.737 20.861 3.669 1.00 89.25 172 GLY A C 1
ATOM 1314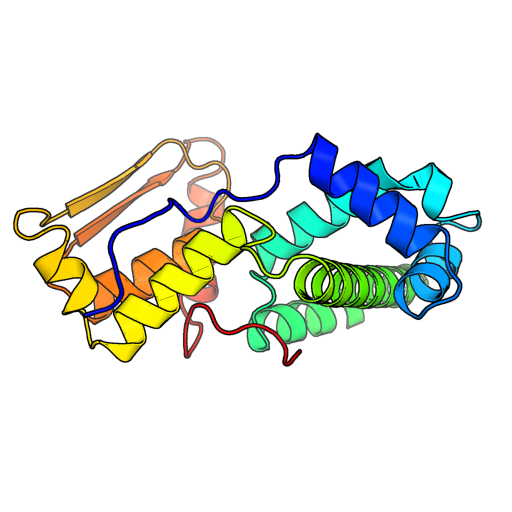 O O . GLY A 1 172 ? 1.509 21.198 2.516 1.00 89.25 172 GLY A O 1
ATOM 1315 N N . THR A 1 173 ? 1.346 19.682 4.156 1.00 89.00 173 THR A N 1
ATOM 1316 C CA . THR A 1 173 ? 0.702 18.623 3.353 1.00 89.00 173 THR A CA 1
ATOM 1317 C C . THR A 1 173 ? -0.739 18.348 3.778 1.00 89.00 173 THR A C 1
ATOM 1319 O O . THR A 1 173 ? -1.478 17.708 3.040 1.00 89.00 173 THR A O 1
ATOM 1322 N N . GLY A 1 174 ? -1.149 18.831 4.951 1.00 88.88 174 GLY A N 1
ATOM 1323 C CA . GLY A 1 174 ? -2.436 18.560 5.585 1.00 88.88 174 GLY A CA 1
ATOM 1324 C C . GLY A 1 174 ? -3.631 18.910 4.711 1.00 88.88 174 GLY A C 1
ATOM 1325 O O . GLY A 1 174 ? -4.389 17.997 4.406 1.00 88.88 174 GLY A O 1
ATOM 1326 N N . PRO A 1 175 ? -3.751 20.152 4.203 1.00 89.81 175 PRO A N 1
ATOM 1327 C CA . PRO A 1 175 ? -4.890 20.532 3.366 1.00 89.81 175 PRO A CA 1
ATOM 1328 C C . PRO A 1 175 ? -5.049 19.660 2.113 1.00 89.81 175 PRO A C 1
ATOM 1330 O O . PRO A 1 175 ? -6.163 19.331 1.721 1.00 89.81 175 PRO A O 1
ATOM 1333 N N . PHE A 1 176 ? -3.934 19.253 1.496 1.00 88.00 176 PHE A N 1
ATOM 1334 C CA . PHE A 1 176 ? -3.957 18.351 0.343 1.00 88.00 176 PHE A CA 1
ATOM 1335 C C . PHE A 1 176 ? -4.379 16.932 0.736 1.00 88.00 176 PHE A C 1
ATOM 1337 O O . PHE A 1 176 ? -5.169 16.302 0.040 1.00 88.00 176 PHE A O 1
ATOM 1344 N N . LEU A 1 177 ? -3.851 16.419 1.849 1.00 86.69 177 LEU A N 1
ATOM 1345 C CA . LEU A 1 177 ? -4.179 15.080 2.325 1.00 86.69 177 LEU A CA 1
ATOM 1346 C C . LEU A 1 177 ? -5.641 14.990 2.771 1.00 86.69 177 LEU A C 1
ATOM 1348 O O . LEU A 1 177 ? -6.292 14.025 2.390 1.00 86.69 177 LEU A O 1
ATOM 1352 N N . GLU A 1 178 ? -6.171 15.993 3.482 1.00 88.00 178 GLU A N 1
ATOM 1353 C CA . GLU A 1 178 ? -7.574 16.068 3.933 1.00 88.00 178 GLU A CA 1
ATOM 1354 C C . GLU A 1 178 ? -8.567 15.879 2.788 1.00 88.00 178 GLU A C 1
ATOM 1356 O O . GLU A 1 178 ? -9.513 15.106 2.920 1.00 88.00 178 GLU A O 1
ATOM 1361 N N . GLN A 1 179 ? -8.308 16.503 1.635 1.00 86.44 179 GLN A N 1
ATOM 1362 C CA . GLN A 1 179 ? -9.154 16.372 0.443 1.00 86.44 179 GLN A CA 1
ATOM 1363 C C . GLN A 1 179 ? -9.212 14.940 -0.104 1.00 86.44 179 GLN A C 1
ATOM 1365 O O . GLN A 1 179 ? -10.163 14.595 -0.797 1.00 86.44 179 GLN A O 1
ATOM 1370 N N . ARG A 1 180 ? -8.205 14.110 0.192 1.00 81.38 180 ARG A N 1
ATOM 1371 C CA . ARG A 1 180 ? -8.059 12.751 -0.346 1.00 81.38 180 ARG A CA 1
ATOM 1372 C C . ARG A 1 180 ? -8.337 11.652 0.676 1.00 81.38 180 ARG A C 1
ATOM 1374 O O . ARG A 1 180 ? -8.381 10.485 0.291 1.00 81.38 180 ARG A O 1
ATOM 1381 N N . LEU A 1 181 ? -8.507 11.988 1.960 1.00 80.88 181 LEU A N 1
ATOM 1382 C CA . LEU A 1 181 ? -8.722 10.983 3.008 1.00 80.88 181 LEU A CA 1
ATOM 1383 C C . LEU A 1 181 ? -9.987 10.163 2.735 1.00 80.88 181 LEU A C 1
ATOM 1385 O O . LEU A 1 181 ? -9.969 8.951 2.883 1.00 80.88 181 LEU A O 1
ATOM 1389 N N . THR A 1 182 ? -11.074 10.776 2.273 1.00 77.31 182 THR A N 1
ATOM 1390 C CA . THR A 1 182 ? -12.313 10.027 2.009 1.00 77.31 182 THR A CA 1
ATOM 1391 C C . THR A 1 182 ? -12.098 8.903 0.990 1.00 77.31 182 THR A C 1
ATOM 1393 O O . THR A 1 182 ? -12.478 7.761 1.242 1.00 77.31 182 THR A O 1
ATOM 1396 N N . ASP A 1 183 ? -11.410 9.197 -0.115 1.00 75.50 183 ASP A N 1
ATOM 1397 C CA . ASP A 1 183 ? -11.167 8.226 -1.188 1.00 75.50 183 ASP A CA 1
ATOM 1398 C C . ASP A 1 183 ? -10.220 7.108 -0.747 1.00 75.50 183 ASP A C 1
ATOM 1400 O O . ASP A 1 183 ? -10.395 5.941 -1.092 1.00 75.50 183 ASP A O 1
ATOM 1404 N N . VAL A 1 184 ? -9.203 7.452 0.044 1.00 73.94 184 VAL A N 1
ATOM 1405 C CA . VAL A 1 184 ? -8.176 6.498 0.474 1.00 73.94 184 VAL A CA 1
ATOM 1406 C C . VAL A 1 184 ? -8.738 5.476 1.486 1.00 73.94 184 VAL A C 1
ATOM 1408 O O . VAL A 1 184 ? -8.259 4.335 1.529 1.00 73.94 184 VAL A O 1
ATOM 1411 N N . TRP A 1 185 ? -9.774 5.855 2.248 1.00 78.88 185 TRP A N 1
ATOM 1412 C CA . TRP A 1 185 ? -10.434 5.039 3.277 1.00 78.88 185 TRP A CA 1
ATOM 1413 C C . TRP A 1 185 ? -11.560 4.171 2.711 1.00 78.88 185 TRP A C 1
ATOM 1415 O O . TRP A 1 185 ? -11.937 3.177 3.332 1.00 78.88 185 TRP A O 1
ATOM 1425 N N . ALA A 1 186 ? -12.073 4.503 1.526 1.00 74.12 186 ALA A N 1
ATOM 1426 C CA . ALA A 1 186 ? -13.178 3.812 0.871 1.00 74.12 186 ALA A CA 1
ATOM 1427 C C . ALA A 1 186 ? -12.736 2.515 0.161 1.00 74.12 186 ALA A C 1
ATOM 1429 O O . ALA A 1 186 ? -12.993 2.327 -1.028 1.00 74.12 186 ALA A O 1
ATOM 1430 N N . VAL A 1 187 ? -12.058 1.608 0.874 1.00 79.19 187 VAL A N 1
ATOM 1431 C CA . VAL A 1 187 ? -11.593 0.329 0.315 1.00 79.19 187 VAL A CA 1
ATOM 1432 C C . VAL A 1 187 ? -12.222 -0.856 1.056 1.00 79.19 187 VAL A C 1
ATOM 1434 O O . VAL A 1 187 ? -12.048 -0.980 2.270 1.00 79.19 187 VAL A O 1
ATOM 1437 N N . PRO A 1 188 ? -12.951 -1.748 0.356 1.00 83.56 188 PRO A N 1
ATOM 1438 C CA . PRO A 1 188 ? -13.554 -2.918 0.980 1.00 83.56 188 PRO A CA 1
ATOM 1439 C C . PRO A 1 188 ? -12.487 -3.963 1.327 1.00 83.56 188 PRO A C 1
ATOM 1441 O O . PRO A 1 188 ? -11.575 -4.200 0.544 1.00 83.56 188 PRO A O 1
ATOM 1444 N N . ASN A 1 189 ? -12.660 -4.672 2.445 1.00 85.62 189 ASN A N 1
ATOM 1445 C CA . ASN A 1 189 ? -11.776 -5.768 2.880 1.00 85.62 189 ASN A CA 1
ATOM 1446 C C . ASN A 1 189 ? -10.295 -5.344 3.041 1.00 85.62 189 ASN A C 1
ATOM 1448 O O . ASN A 1 189 ? -9.419 -5.852 2.328 1.00 85.62 189 ASN A O 1
ATOM 1452 N N . PRO A 1 190 ? -9.997 -4.425 3.979 1.00 88.75 190 PRO A N 1
ATOM 1453 C CA . PRO A 1 190 ? -8.648 -3.904 4.188 1.00 88.75 190 PRO A CA 1
ATOM 1454 C C . PRO A 1 190 ? -7.629 -5.018 4.486 1.00 88.75 190 PRO A C 1
ATOM 1456 O O . PRO A 1 190 ? -7.939 -6.027 5.117 1.00 88.75 190 PRO A O 1
ATOM 1459 N N . GLY A 1 191 ? -6.386 -4.848 4.024 1.00 85.62 191 GLY A N 1
ATOM 1460 C CA . GLY A 1 191 ? -5.318 -5.840 4.217 1.00 85.62 191 GLY A CA 1
ATOM 1461 C C . GLY A 1 191 ? -5.332 -7.018 3.230 1.00 85.62 191 GLY A C 1
ATOM 1462 O O . GLY A 1 191 ? -4.452 -7.888 3.306 1.00 85.62 191 GLY A O 1
ATOM 1463 N N . ARG A 1 192 ? -6.280 -7.048 2.283 1.00 90.50 192 ARG A N 1
ATOM 1464 C CA . ARG A 1 192 ? -6.228 -7.925 1.106 1.00 90.50 192 ARG A CA 1
ATOM 1465 C C . ARG A 1 192 ? -5.146 -7.452 0.133 1.00 90.50 192 ARG A C 1
ATOM 1467 O O . ARG A 1 192 ? -4.947 -6.256 -0.053 1.00 90.50 192 ARG A O 1
ATOM 1474 N N . VAL A 1 193 ? -4.494 -8.401 -0.533 1.00 89.50 193 VAL A N 1
ATOM 1475 C CA . VAL A 1 193 ? -3.525 -8.138 -1.607 1.00 89.50 193 VAL A CA 1
ATOM 1476 C C . VAL A 1 193 ? -3.983 -8.781 -2.915 1.00 89.50 193 VAL A C 1
ATOM 1478 O O . VAL A 1 193 ? -4.778 -9.727 -2.890 1.00 89.50 193 VAL A O 1
ATOM 1481 N N . VAL A 1 194 ? -3.520 -8.260 -4.056 1.00 86.75 194 VAL A N 1
ATOM 1482 C CA . VAL A 1 194 ? -3.675 -8.908 -5.369 1.00 86.75 194 VAL A CA 1
ATOM 1483 C C . VAL A 1 194 ? -3.215 -10.356 -5.243 1.00 86.75 194 VAL A C 1
ATOM 1485 O O . VAL A 1 194 ? -2.157 -10.629 -4.674 1.00 86.75 194 VAL A O 1
ATOM 1488 N N . VAL A 1 195 ? -4.086 -11.265 -5.691 1.00 59.62 195 VAL A N 1
ATOM 1489 C CA . VAL A 1 195 ? -3.983 -12.703 -5.439 1.00 59.62 195 VAL A CA 1
ATOM 1490 C C . VAL A 1 195 ? -2.612 -13.213 -5.885 1.00 59.62 195 VAL A C 1
ATOM 1492 O O . VAL A 1 195 ? -2.181 -12.979 -7.013 1.00 59.62 195 VAL A O 1
ATOM 1495 N N . THR A 1 196 ? -1.952 -13.855 -4.925 1.00 49.78 196 THR A N 1
ATOM 1496 C CA . THR A 1 196 ? -0.666 -14.558 -4.993 1.00 49.78 196 THR A CA 1
ATOM 1497 C C . THR A 1 196 ? -0.697 -15.790 -5.872 1.00 49.78 196 THR A C 1
ATOM 1499 O O . THR A 1 196 ? -1.702 -16.529 -5.767 1.00 49.78 196 THR A O 1
#

Foldseek 3Di:
DPDDDDPLDADDPVSLLVLLLVVQVDDDLLVVLVCVLVVDRVSVVSVVLVVLLVVCCQQQVQAPVSLVVQLVVLVPDDPPSSVNSVSSSRSSVVSVVSQCVVPPTHHHPLLVLLVLLLVLQVVLNPVVCVVCVPAQEDEAEADLGHGLSNLSNVLSNVVRHNHYYHYHYDPVRVVVVVVCSVVSNPGPPRSDHDDD

Solvent-accessible surface area (backbone atoms only — not comparable to full-atom values): 10750 Å² total; per-residue (Å²): 138,81,79,88,85,72,84,82,64,45,48,51,74,66,60,46,52,54,53,46,32,66,53,32,70,41,98,46,72,29,25,56,28,38,26,69,65,66,73,48,68,40,43,83,41,45,70,61,51,53,47,53,40,50,54,47,37,36,69,25,43,47,19,55,68,44,49,51,51,47,51,60,59,35,68,72,43,64,82,65,55,24,59,43,51,50,32,51,49,51,18,37,53,41,44,53,51,51,47,49,70,73,32,92,52,43,58,28,66,63,48,50,44,24,50,50,16,38,48,24,54,76,48,58,18,47,60,47,45,74,75,40,75,84,60,50,68,46,80,47,73,71,35,76,68,81,42,34,46,58,46,23,32,50,52,32,43,47,75,41,39,88,34,50,79,44,78,41,53,28,85,91,39,26,74,67,47,62,76,44,47,66,69,71,63,70,57,85,72,46,49,45,53,54,86,123

Sequence (196 aa):
METAGEPAKALDRVDRLALLGDILGGENEATERFRLVLGGEPAQSGTAIEQARRELEVTTNYHPDRVRAFRQAVESAPSPIDVDADDLLDGTLAVERALRRRSKKVPSDGELVRRATRIVTDTDGAAWTDAYPAVERIAVVGLSTVPATLVDLLTAVTLRCEVEAHLFLRRGTGPFLEQRLTDVWAVPNPGRVVVT

pLDDT: mean 87.88, std 11.47, range [32.5, 96.88]

Secondary structure (DSSP, 8-state):
-PPP----PPP-HHHHHHHHHHHHTSSSHHHHHHHHHHSS-GGGGHHHHHHHHHHHHHHHTT-HHHHHHHHHHHTTSPTTHHHHHHHHHHHHHHHHHHHHHH-SS--SHHHHHHHHHHHHHHTTTHHHHHH-TT--EEEEEEESS--HHHHHHHHHHHHHSS-EEEEEE-TTTHHHHHHHHHHHH--SSTT--S--

Nearest PDB structures (foldseek):
  1qhg-assembly1_A  TM=6.065E-01  e=1.773E+00  Geobacillus stearothermophilus
  4c30-assembly2_I  TM=5.166E-01  e=2.815E+00  Deinococcus radiodurans
  1ls1-assembly1_A  TM=2.183E-01  e=3.457E+00  Thermus aquaticus
  4ru1-assembly3_C  TM=3.347E-01  e=8.716E+00  Acidothermus cellulolyticus 11B
  3hgu-assembly1_B  TM=2.407E-01  e=5.779E+00  Pantoea agglomerans